Protein AF-A0A7S3IW28-F1 (afdb_monomer)

Organism: NCBI:txid197538

Mean predicted aligned error: 15.92 Å

pLDDT: mean 74.34, std 14.68, range [34.41, 94.0]

Sequence (306 aa):
MDIIAIIPFPTLFQGILNQRVCDLMHSIKVVRLYHGFDLLDYKTYKKQITLAQTRRLNNLVKDDLLADNRHIDSARMSQIMLVSILIKIFRLVIIMTCLSYFTGLIWYIFCNFFAQEDFSNFESPDIEDSYVVQYGITEDVPNSTYYLVISLTYYAFTTLSTVGLGDFHPKQNAERIFCAMIMLFGVMITSFVMDNFSKMIQELNNFNKSYDESNRFNLFIGTMKKLNEDTPLKPRIISRMERYFNFRWQFDRNLGISSEADVDLYEQLPGKIRTEIYVNYLFKDFMRIFSNLMNLHMSHHVYKRQ

Nearest PDB structures (foldseek):
  6wej-assembly1_A  TM=4.738E-01  e=7.775E-04  Caenorhabditis elegans
  7pqt-assembly1_C  TM=3.571E-01  e=4.961E-01  Homo sapiens
  7xnn-assembly1_B  TM=2.738E-01  e=2.341E-01  Homo sapiens
  2wcd-assembly1_A  TM=1.878E-01  e=5.767E+00  Escherichia coli K-12

Foldseek 3Di:
DPCVLVDPVCVVPVPPDDPVVVVVVVVVSVVVVVVVLVVLDVVVCVVVVVVVVVVVLVVQVVDPVSNLPVVVVLVVVLVVLVVSVVSVVVSLVVVLLVVLLVVLVVLVVVLVVVLVVVVVVPDDPCNCQGLCNVVVLDPPDPPCPVVNSVVSSVCSSCLLCVVCPPPRDGGDPSSVVVSVVSSVVSVVSVVVSVVSVVVSVVVVVVSCVLVVLVVVLVVVQVVVCVVVVVNHDDVVVSVVVVVVSVCCSSLVLCPCQPDPVSVVVLVPDDPVVNVCCVCVPSCVVVNVVVVVVVVVVVVVVVVVPD

InterPro domains:
  IPR003938 Potassium channel, voltage-dependent, EAG/ELK/ERG-like [PR01463] (98-108)
  IPR003938 Potassium channel, voltage-dependent, EAG/ELK/ERG-like [PR01463] (149-166)
  IPR003938 Potassium channel, voltage-dependent, EAG/ELK/ERG-like [PR01463] (175-186)
  IPR003938 Potassium channel, voltage-dependent, EAG/ELK/ERG-like [PR01463] (193-202)
  IPR013099 Potassium channel domain [PF07885] (151-202)
  IPR050818 Potassium channel, voltage-dependent, EAG/ELK/ERG-like, animal-type [PTHR10217] (2-279)

Radius of gyration: 32.7 Å; Cα contacts (8 Å, |Δi|>4): 137; chains: 1; bounding box: 84×51×105 Å

Solvent-accessible surface area (backbone atoms only — not comparable to full-atom values): 17374 Å² total; per-residue (Å²): 137,75,64,69,79,77,50,74,61,72,76,81,56,76,86,80,73,57,71,71,55,54,55,52,49,53,57,50,45,56,55,48,49,56,58,49,51,58,68,68,30,62,72,64,51,43,57,56,54,50,50,56,45,52,60,46,51,64,56,36,68,74,36,74,80,59,60,71,39,61,69,64,52,50,56,51,51,50,53,54,50,52,53,53,49,52,52,54,52,52,51,52,52,53,52,52,53,51,53,13,40,55,48,14,50,53,50,50,55,50,48,53,51,54,52,51,55,53,68,72,48,79,88,56,87,63,63,72,47,31,55,42,61,66,70,66,61,56,85,89,50,94,89,40,72,66,57,47,53,50,54,31,23,48,48,27,39,32,42,37,68,70,67,56,85,65,85,71,64,68,60,38,73,68,46,44,56,51,50,52,53,50,44,56,52,14,54,56,54,48,50,55,51,50,52,56,50,49,52,52,50,49,50,52,50,62,64,44,48,78,56,41,58,62,52,50,50,54,49,48,54,52,49,51,15,56,75,47,77,66,45,72,73,59,64,73,57,52,57,51,49,52,53,50,51,54,50,42,74,75,67,50,71,57,66,86,52,65,51,72,72,39,43,54,55,55,67,73,45,57,70,68,60,50,49,45,47,44,48,70,59,67,36,31,68,56,52,52,51,50,50,53,53,54,54,56,56,57,55,60,63,58,71,75,71,120

Structure (mmCIF, N/CA/C/O backbone):
data_AF-A0A7S3IW28-F1
#
_entry.id   AF-A0A7S3IW28-F1
#
loop_
_atom_site.group_PDB
_atom_site.id
_atom_site.type_symbol
_atom_site.label_atom_id
_atom_site.label_alt_id
_atom_site.label_comp_id
_atom_site.label_asym_id
_atom_site.label_entity_id
_atom_site.label_seq_id
_atom_site.pdbx_PDB_ins_code
_atom_site.Cartn_x
_atom_site.Cartn_y
_atom_site.Cartn_z
_atom_site.occupancy
_atom_site.B_iso_or_equiv
_atom_site.auth_seq_id
_atom_site.auth_comp_id
_atom_site.auth_asym_id
_atom_site.auth_atom_id
_atom_site.pdbx_PDB_model_num
ATOM 1 N N . MET A 1 1 ? 17.000 -16.214 9.521 1.00 38.47 1 MET A N 1
ATOM 2 C CA . MET A 1 1 ? 17.302 -14.830 9.099 1.00 38.47 1 MET A CA 1
ATOM 3 C C . MET A 1 1 ? 18.226 -14.937 7.896 1.00 38.47 1 MET A C 1
ATOM 5 O O . MET A 1 1 ? 19.427 -14.789 8.046 1.00 38.47 1 MET A O 1
ATOM 9 N N . ASP A 1 2 ? 17.680 -15.253 6.720 1.00 34.41 2 ASP A N 1
ATOM 10 C CA . ASP A 1 2 ? 18.459 -15.315 5.474 1.00 34.41 2 ASP A CA 1
ATOM 11 C C . ASP A 1 2 ? 18.345 -13.979 4.734 1.00 34.41 2 ASP A C 1
ATOM 13 O O . ASP A 1 2 ? 17.729 -13.861 3.680 1.00 34.41 2 ASP A O 1
ATOM 17 N N . ILE A 1 3 ? 18.964 -12.942 5.309 1.00 46.19 3 ILE A N 1
ATOM 18 C CA . ILE A 1 3 ? 19.160 -11.629 4.654 1.00 46.19 3 ILE A CA 1
ATOM 19 C C . ILE A 1 3 ? 20.069 -11.777 3.412 1.00 46.19 3 ILE A C 1
ATOM 21 O O . ILE A 1 3 ? 20.072 -10.953 2.504 1.00 46.19 3 ILE A O 1
ATOM 25 N N . ILE A 1 4 ? 20.764 -12.910 3.335 1.00 46.22 4 ILE A N 1
ATOM 26 C CA . ILE A 1 4 ? 21.573 -13.425 2.233 1.00 46.22 4 ILE A CA 1
ATOM 27 C C . ILE A 1 4 ? 20.852 -13.394 0.868 1.00 46.22 4 ILE A C 1
ATOM 29 O O . ILE A 1 4 ? 21.515 -13.236 -0.150 1.00 46.22 4 ILE A O 1
ATOM 33 N N . ALA A 1 5 ? 19.517 -13.478 0.810 1.00 46.94 5 ALA A N 1
ATOM 34 C CA . ALA A 1 5 ? 18.773 -13.380 -0.455 1.00 46.94 5 ALA A CA 1
ATOM 35 C C . ALA A 1 5 ? 18.652 -11.943 -1.010 1.00 46.94 5 ALA A C 1
ATOM 37 O O . ALA A 1 5 ? 18.417 -11.770 -2.203 1.00 46.94 5 ALA A O 1
ATOM 38 N N . ILE A 1 6 ? 18.815 -10.927 -0.155 1.00 50.25 6 ILE A N 1
ATOM 39 C CA . ILE A 1 6 ? 18.733 -9.498 -0.511 1.00 50.25 6 ILE A CA 1
ATOM 40 C C . ILE A 1 6 ? 20.123 -8.950 -0.871 1.00 50.25 6 ILE A C 1
ATOM 42 O O . ILE A 1 6 ? 20.245 -7.967 -1.598 1.00 50.25 6 ILE A O 1
ATOM 46 N N . ILE A 1 7 ? 21.185 -9.599 -0.385 1.00 49.53 7 ILE A N 1
ATOM 47 C CA . ILE A 1 7 ? 22.564 -9.183 -0.638 1.00 49.53 7 ILE A CA 1
ATOM 48 C C . ILE A 1 7 ? 22.927 -9.499 -2.100 1.00 49.53 7 ILE A C 1
ATOM 50 O O . ILE A 1 7 ? 22.774 -10.644 -2.544 1.00 49.5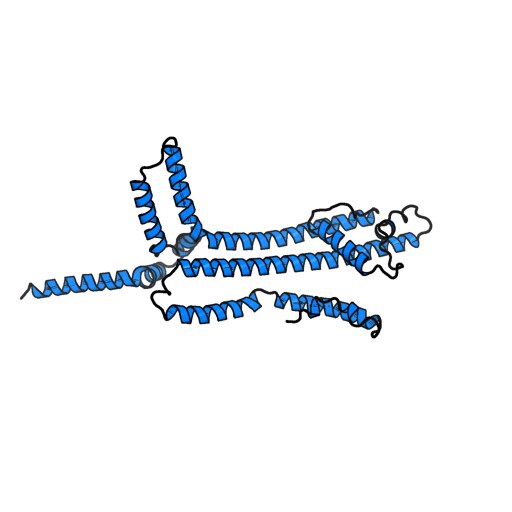3 7 ILE A O 1
ATOM 54 N N . PRO A 1 8 ? 23.441 -8.521 -2.867 1.00 48.50 8 PRO A N 1
ATOM 55 C CA . PRO A 1 8 ? 23.878 -8.749 -4.233 1.00 48.50 8 PRO A CA 1
ATOM 56 C C . PRO A 1 8 ? 25.156 -9.597 -4.213 1.00 48.50 8 PRO A C 1
ATOM 58 O O . PRO A 1 8 ? 26.265 -9.084 -4.202 1.00 48.50 8 PRO A O 1
ATOM 61 N N . PHE A 1 9 ? 25.001 -10.921 -4.271 1.00 48.12 9 PHE A N 1
ATOM 62 C CA . PHE A 1 9 ? 26.105 -11.886 -4.337 1.00 48.12 9 PHE A CA 1
ATOM 63 C C . PHE A 1 9 ? 27.157 -11.722 -5.452 1.00 48.12 9 PHE A C 1
ATOM 65 O O . PHE A 1 9 ? 28.235 -12.292 -5.266 1.00 48.12 9 PHE A O 1
ATOM 72 N N . PRO A 1 10 ? 26.944 -10.985 -6.570 1.00 51.19 10 PRO A N 1
ATOM 73 C CA . PRO A 1 10 ? 28.023 -10.749 -7.529 1.00 51.19 10 PRO A CA 1
ATOM 74 C C . PRO A 1 10 ? 29.261 -10.091 -6.905 1.00 51.19 10 PRO A C 1
ATOM 76 O O . PRO A 1 10 ? 30.349 -10.240 -7.444 1.00 51.19 10 PRO A O 1
ATOM 79 N N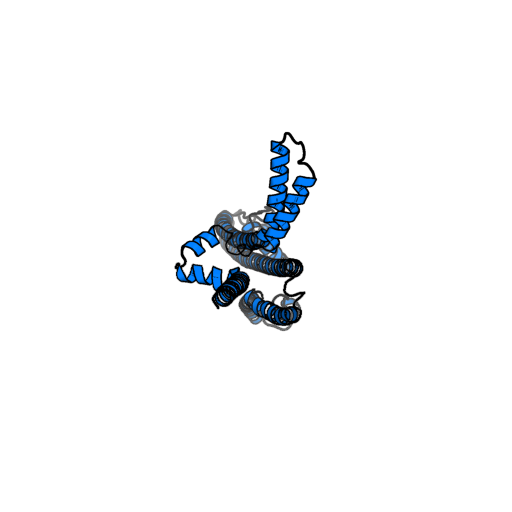 . THR A 1 11 ? 29.120 -9.420 -5.756 1.00 52.78 11 THR A N 1
ATOM 80 C CA . THR A 1 11 ? 30.216 -8.706 -5.086 1.00 52.78 11 THR A CA 1
ATOM 81 C C . THR A 1 11 ? 31.131 -9.594 -4.235 1.00 52.78 11 THR A C 1
ATOM 83 O O . THR A 1 11 ? 32.259 -9.199 -3.966 1.00 52.78 11 THR A O 1
ATOM 86 N N . LEU A 1 12 ? 30.693 -10.789 -3.813 1.00 49.41 12 LEU A N 1
ATOM 87 C CA . LEU A 1 12 ? 31.474 -11.663 -2.913 1.00 49.41 12 LEU A CA 1
ATOM 88 C C . LEU A 1 12 ? 32.330 -12.701 -3.654 1.00 49.41 12 LEU A C 1
ATOM 90 O O . LEU A 1 12 ? 33.303 -13.199 -3.098 1.00 49.41 12 LEU A O 1
ATOM 94 N N . PHE A 1 13 ? 31.975 -13.026 -4.900 1.00 50.22 13 PHE A N 1
ATOM 95 C CA . PHE A 1 13 ? 32.619 -14.083 -5.694 1.00 50.22 13 PHE A CA 1
ATOM 96 C C . PHE A 1 13 ? 32.977 -13.633 -7.116 1.00 50.22 13 PHE A C 1
ATOM 98 O O . PHE A 1 13 ? 33.028 -14.446 -8.044 1.00 50.22 13 PHE A O 1
ATOM 105 N N . GLN A 1 14 ? 33.240 -12.337 -7.296 1.00 45.03 14 GLN A N 1
ATOM 106 C CA . GLN A 1 14 ? 33.755 -11.790 -8.547 1.00 45.03 14 GLN A CA 1
ATOM 107 C C . GLN A 1 14 ? 35.191 -12.307 -8.758 1.00 45.03 14 GLN A C 1
ATOM 109 O O . GLN A 1 14 ? 36.152 -11.748 -8.242 1.00 45.03 14 GLN A O 1
ATOM 114 N N . GLY A 1 15 ? 35.321 -13.447 -9.446 1.00 51.78 15 GLY A N 1
ATOM 115 C CA . GLY A 1 15 ? 36.614 -14.045 -9.795 1.00 51.78 15 GLY A CA 1
ATOM 116 C C . GLY A 1 15 ? 36.679 -15.575 -9.830 1.00 51.78 15 GLY A C 1
ATOM 117 O O . GLY A 1 15 ? 37.673 -16.101 -10.315 1.00 51.78 15 GLY A O 1
ATOM 118 N N . ILE A 1 16 ? 35.664 -16.307 -9.342 1.00 52.78 16 ILE A N 1
ATOM 119 C CA . ILE A 1 16 ? 35.771 -17.777 -9.173 1.00 52.78 16 ILE A CA 1
ATOM 120 C C . ILE A 1 16 ? 34.835 -18.586 -10.091 1.00 52.78 16 ILE A C 1
ATOM 122 O O . ILE A 1 16 ? 35.119 -19.752 -10.360 1.00 52.78 16 ILE A O 1
ATOM 126 N N . LEU A 1 17 ? 33.735 -18.020 -10.602 1.00 51.38 17 LEU A N 1
ATOM 127 C CA . LEU A 1 17 ? 32.684 -18.820 -11.249 1.00 51.38 17 LEU A CA 1
ATOM 128 C C . LEU A 1 17 ? 32.371 -18.459 -12.707 1.00 51.38 17 LEU A C 1
ATOM 130 O O . LEU A 1 17 ? 32.238 -17.297 -13.076 1.00 51.38 17 LEU A O 1
ATOM 134 N N . ASN A 1 18 ? 32.202 -19.521 -13.506 1.00 55.12 18 ASN A N 1
ATOM 135 C CA . ASN A 1 18 ? 31.811 -19.513 -14.917 1.00 55.12 18 ASN A CA 1
ATOM 136 C C . ASN A 1 18 ? 30.459 -18.819 -15.156 1.00 55.12 18 ASN A C 1
ATOM 138 O O . ASN A 1 18 ? 29.513 -18.994 -14.388 1.00 55.12 18 ASN A O 1
ATOM 142 N N . GLN A 1 19 ? 30.335 -18.150 -16.305 1.00 57.00 19 GLN A N 1
ATOM 143 C CA . GLN A 1 19 ? 29.167 -17.361 -16.733 1.00 57.00 19 GLN A CA 1
ATOM 144 C C . GLN A 1 19 ? 27.840 -18.148 -16.686 1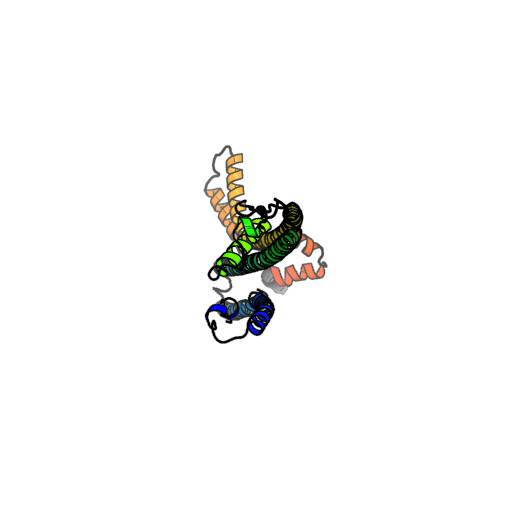.00 57.00 19 GLN A C 1
ATOM 146 O O . GLN A 1 19 ? 26.843 -17.657 -16.169 1.00 57.00 19 GLN A O 1
ATOM 151 N N . ARG A 1 20 ? 27.859 -19.439 -17.052 1.00 51.94 20 ARG A N 1
ATOM 152 C CA . ARG A 1 20 ? 26.690 -20.338 -16.942 1.00 51.94 20 ARG A CA 1
ATOM 153 C C . ARG A 1 20 ? 26.218 -20.582 -15.505 1.00 51.94 20 ARG A C 1
ATOM 155 O O . ARG A 1 20 ? 25.039 -20.839 -15.283 1.00 51.94 20 ARG A O 1
ATOM 162 N N . VAL A 1 21 ? 27.121 -20.529 -14.524 1.00 57.09 21 VAL A N 1
ATOM 163 C CA . VAL A 1 21 ? 26.755 -20.679 -13.108 1.00 57.09 21 VAL A CA 1
ATOM 164 C C . VAL A 1 21 ? 26.200 -19.367 -12.561 1.00 57.09 21 VAL A C 1
ATOM 166 O O . VAL A 1 21 ? 25.270 -19.403 -11.760 1.00 57.09 21 VAL A O 1
ATOM 169 N N . CYS A 1 22 ? 26.676 -18.217 -13.048 1.00 56.00 22 CYS A N 1
ATOM 170 C CA . CYS A 1 22 ? 26.059 -16.922 -12.759 1.00 56.00 22 CYS A CA 1
ATOM 171 C C . CYS A 1 22 ? 24.600 -16.877 -13.238 1.00 56.00 22 CYS A C 1
ATOM 173 O O . CYS A 1 22 ? 23.730 -16.480 -12.464 1.00 56.00 22 CYS A O 1
ATOM 175 N N . ASP A 1 23 ? 24.299 -17.354 -14.446 1.00 55.47 23 ASP A N 1
ATOM 176 C CA . ASP A 1 23 ? 22.924 -17.401 -14.974 1.00 55.47 23 ASP A CA 1
ATOM 177 C C . ASP A 1 23 ? 22.032 -18.372 -14.182 1.00 55.47 23 ASP A C 1
ATOM 179 O O . ASP A 1 23 ? 20.904 -18.042 -13.801 1.00 55.47 23 ASP A O 1
ATOM 183 N N . LEU A 1 24 ? 22.571 -19.539 -13.807 1.00 56.38 24 LEU A N 1
ATOM 184 C CA . LEU A 1 24 ? 21.879 -20.486 -12.928 1.00 56.38 24 LEU A CA 1
ATOM 185 C C . LEU A 1 24 ? 21.592 -19.865 -11.547 1.00 56.38 24 LEU A C 1
ATOM 187 O O . LEU A 1 24 ? 20.504 -20.032 -10.997 1.00 56.38 24 LEU A O 1
ATOM 191 N N . MET A 1 25 ? 22.523 -19.073 -11.006 1.00 56.28 25 MET A N 1
ATOM 192 C CA . MET A 1 25 ? 22.331 -18.345 -9.750 1.00 56.28 25 MET A CA 1
ATOM 193 C C . MET A 1 25 ? 21.260 -17.249 -9.854 1.00 56.28 25 MET A C 1
ATOM 195 O O . MET A 1 25 ? 20.587 -17.001 -8.855 1.00 56.28 25 MET A O 1
ATOM 199 N N . HIS A 1 26 ? 21.035 -16.629 -11.020 1.00 56.66 26 HIS A N 1
ATOM 200 C CA . HIS A 1 26 ? 19.923 -15.686 -11.218 1.00 56.66 26 HIS A CA 1
ATOM 201 C C . HIS A 1 26 ? 18.559 -16.385 -11.151 1.00 56.66 26 HIS A C 1
ATOM 203 O O . HIS A 1 26 ? 17.667 -15.910 -10.450 1.00 56.66 26 HIS A O 1
ATOM 209 N N . SER A 1 27 ? 18.412 -17.560 -11.766 1.00 53.91 27 SER A N 1
ATOM 210 C CA . SER A 1 27 ? 17.171 -18.348 -11.659 1.00 53.91 27 SER A CA 1
ATOM 211 C C . SER A 1 27 ? 16.906 -18.845 -10.224 1.00 53.91 27 SER A C 1
ATOM 213 O O . SER A 1 27 ? 15.787 -18.745 -9.716 1.00 53.91 27 SER A O 1
ATOM 215 N N . ILE A 1 28 ? 17.955 -19.261 -9.503 1.00 58.69 28 ILE A N 1
ATOM 216 C CA . ILE A 1 28 ? 17.877 -19.644 -8.084 1.00 58.69 28 ILE A CA 1
ATOM 217 C C . ILE A 1 28 ? 17.534 -18.435 -7.193 1.00 58.69 28 ILE A C 1
ATOM 219 O O . ILE A 1 28 ? 16.830 -18.601 -6.196 1.00 58.69 28 ILE A O 1
ATOM 223 N N . LYS A 1 29 ? 17.971 -17.215 -7.543 1.00 57.75 29 LYS A N 1
ATOM 224 C CA . LYS A 1 29 ? 17.570 -15.979 -6.845 1.00 57.75 29 LYS A CA 1
ATOM 225 C C . LYS A 1 29 ? 16.074 -15.716 -6.976 1.00 57.75 29 LYS A C 1
ATOM 227 O O . LYS A 1 29 ? 15.466 -15.381 -5.970 1.00 57.75 29 LYS A O 1
ATOM 232 N N . VAL A 1 30 ? 15.472 -15.908 -8.153 1.00 58.03 30 VAL A N 1
ATOM 233 C CA . VAL A 1 30 ? 14.018 -15.725 -8.343 1.00 58.03 30 VAL A CA 1
ATOM 234 C C . VAL A 1 30 ? 13.227 -16.698 -7.461 1.00 58.03 30 VAL A C 1
ATOM 236 O O . VAL A 1 30 ? 12.299 -16.287 -6.764 1.00 58.03 30 VAL A O 1
ATOM 239 N N . VAL A 1 31 ? 13.654 -17.964 -7.392 1.00 59.47 31 VAL A N 1
ATOM 240 C CA . VAL A 1 31 ? 13.028 -18.986 -6.530 1.00 59.47 31 VAL A CA 1
ATOM 241 C C . VAL A 1 31 ? 13.240 -18.687 -5.037 1.00 59.47 31 VAL A C 1
ATOM 243 O O . VAL A 1 31 ? 12.315 -18.830 -4.238 1.00 59.47 31 VAL A O 1
ATOM 246 N N . ARG A 1 32 ? 14.430 -18.220 -4.633 1.00 59.69 32 ARG A N 1
ATOM 247 C CA . ARG A 1 32 ? 14.711 -17.835 -3.236 1.00 59.69 32 ARG A CA 1
ATOM 248 C C . ARG A 1 32 ? 14.030 -16.534 -2.817 1.00 59.69 32 ARG A C 1
ATOM 250 O O . ARG A 1 32 ? 13.660 -16.415 -1.656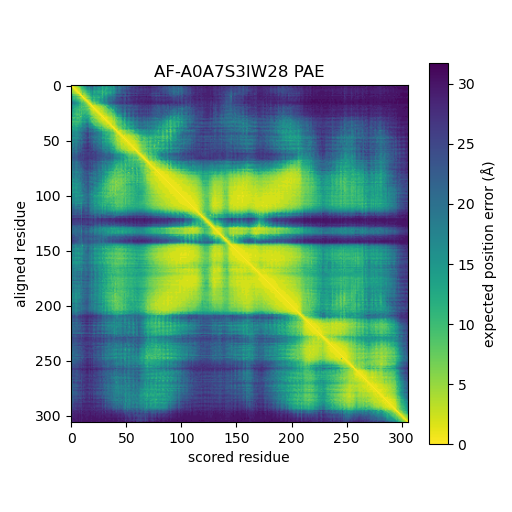 1.00 59.69 32 ARG A O 1
ATOM 257 N N . LEU A 1 33 ? 13.839 -15.587 -3.732 1.00 60.38 33 LEU A N 1
ATOM 258 C CA . LEU A 1 33 ? 13.068 -14.366 -3.508 1.00 60.38 33 LEU A CA 1
ATOM 259 C C . LEU A 1 33 ? 11.596 -14.719 -3.260 1.00 60.38 33 LEU A C 1
ATOM 261 O O . LEU A 1 33 ? 11.023 -14.250 -2.282 1.00 60.38 33 LEU A O 1
ATOM 265 N N . TYR A 1 34 ? 11.023 -15.620 -4.069 1.00 62.06 34 TYR A N 1
ATOM 266 C CA . TYR A 1 34 ? 9.676 -16.164 -3.856 1.00 62.06 34 TYR A CA 1
ATOM 267 C C . TYR A 1 34 ? 9.540 -16.826 -2.475 1.00 62.06 34 TYR A C 1
ATOM 269 O O . TYR A 1 34 ? 8.638 -16.498 -1.709 1.00 62.06 34 TYR A O 1
ATOM 277 N N . HIS A 1 35 ? 10.510 -17.658 -2.088 1.00 58.66 35 HIS A N 1
ATOM 278 C CA . HIS A 1 35 ? 10.532 -18.280 -0.761 1.00 58.66 35 HIS A CA 1
ATOM 279 C C . HIS A 1 35 ? 10.805 -17.271 0.385 1.00 58.66 35 HIS A C 1
ATOM 281 O O . HIS A 1 35 ? 10.395 -17.483 1.528 1.00 58.66 35 HIS A O 1
ATOM 287 N N . GLY A 1 36 ? 11.478 -16.152 0.097 1.00 57.00 36 GLY A N 1
ATOM 288 C CA . GLY A 1 36 ? 11.666 -15.019 1.007 1.00 57.00 36 GLY A CA 1
ATOM 289 C C . GLY A 1 36 ? 10.388 -14.196 1.215 1.00 57.00 36 GLY A C 1
ATOM 290 O O . GLY A 1 36 ? 10.156 -13.687 2.313 1.00 57.00 36 GLY A O 1
ATOM 291 N N . PHE A 1 37 ? 9.513 -14.125 0.208 1.00 59.00 37 PHE A N 1
ATOM 292 C CA . PHE A 1 37 ? 8.186 -13.522 0.340 1.00 59.00 37 PHE A CA 1
ATOM 293 C C . PHE A 1 37 ? 7.263 -14.322 1.270 1.00 59.00 37 PHE A C 1
ATOM 295 O O . PHE A 1 37 ? 6.483 -13.706 1.998 1.00 59.00 37 PHE A O 1
ATOM 302 N N . ASP A 1 38 ? 7.402 -15.651 1.330 1.00 59.84 38 ASP A N 1
ATOM 303 C CA . ASP A 1 38 ? 6.704 -16.493 2.319 1.00 59.84 38 ASP A CA 1
ATOM 304 C C . ASP A 1 38 ? 7.199 -16.239 3.756 1.00 59.84 38 ASP A C 1
ATOM 306 O O . ASP A 1 38 ? 6.444 -16.328 4.729 1.00 59.84 38 ASP A O 1
ATOM 310 N N . LEU A 1 39 ? 8.469 -15.852 3.904 1.00 54.59 39 LEU A N 1
ATOM 311 C CA . LEU A 1 39 ? 9.047 -15.421 5.180 1.00 54.59 39 LEU A CA 1
ATOM 312 C C . LEU A 1 39 ? 8.489 -14.068 5.640 1.00 54.59 39 LEU A C 1
ATOM 314 O O . LEU A 1 39 ? 8.314 -13.872 6.838 1.00 54.59 39 LEU A O 1
ATOM 318 N N . LEU A 1 40 ? 8.164 -13.169 4.707 1.00 55.53 40 LEU A N 1
ATOM 319 C CA . LEU A 1 40 ? 7.473 -11.896 4.962 1.00 55.53 40 LEU A CA 1
ATOM 320 C C . LEU A 1 40 ? 5.953 -12.059 5.131 1.00 55.53 40 LEU A C 1
ATOM 322 O O . LEU A 1 40 ? 5.244 -11.071 5.353 1.00 55.53 40 LEU A O 1
ATOM 326 N N . ASP A 1 41 ? 5.426 -13.282 5.022 1.00 60.72 41 ASP A N 1
ATOM 327 C CA . ASP A 1 41 ? 4.002 -13.513 5.176 1.00 60.72 41 ASP A CA 1
ATOM 328 C C . ASP A 1 41 ? 3.580 -13.313 6.638 1.00 60.72 41 ASP A C 1
ATOM 330 O O . ASP A 1 41 ? 4.129 -13.903 7.575 1.00 60.72 41 ASP A O 1
ATOM 334 N N . TYR A 1 42 ? 2.549 -12.488 6.842 1.00 62.03 42 TYR A N 1
ATOM 335 C CA . TYR A 1 42 ? 2.004 -12.198 8.168 1.00 62.03 42 TYR A CA 1
ATOM 336 C C . TYR A 1 42 ? 1.615 -13.487 8.897 1.00 62.03 42 TYR A C 1
ATOM 338 O O . TYR A 1 42 ? 1.743 -13.550 10.112 1.00 62.03 42 TYR A O 1
ATOM 346 N N . LYS A 1 43 ? 1.202 -14.542 8.179 1.00 62.03 43 LYS A N 1
ATOM 347 C CA . LYS A 1 43 ? 0.863 -15.853 8.758 1.00 62.03 43 LYS A CA 1
ATOM 348 C C . LYS A 1 43 ? 2.020 -16.477 9.549 1.00 62.03 43 LYS A C 1
ATOM 350 O O . LYS A 1 43 ? 1.776 -17.044 10.617 1.00 62.03 43 LYS A O 1
ATOM 355 N N . THR A 1 44 ? 3.255 -16.321 9.078 1.00 60.44 44 THR A N 1
ATOM 356 C CA . THR A 1 44 ? 4.466 -16.852 9.721 1.00 60.44 44 THR A CA 1
ATOM 357 C C . THR A 1 44 ? 4.729 -16.143 11.053 1.00 60.44 44 THR A C 1
ATOM 359 O O . THR A 1 44 ? 4.964 -16.790 12.078 1.00 60.44 44 THR A O 1
ATOM 362 N N . TYR A 1 45 ? 4.574 -14.815 11.084 1.00 61.69 45 TYR A N 1
ATOM 363 C CA . TYR A 1 45 ? 4.723 -14.011 12.303 1.00 61.69 45 TYR A CA 1
ATOM 364 C C . TYR A 1 45 ? 3.494 -14.043 13.214 1.00 61.69 45 TYR A C 1
ATOM 366 O O . TYR A 1 45 ? 3.638 -13.938 14.432 1.00 61.69 45 TYR A O 1
ATOM 374 N N . LYS A 1 46 ? 2.295 -14.269 12.665 1.00 63.88 46 LYS A N 1
ATOM 375 C CA . LYS A 1 46 ? 1.029 -14.360 13.403 1.00 63.88 46 LYS A CA 1
ATOM 376 C C . LYS A 1 46 ? 1.137 -15.400 14.502 1.00 63.88 46 LYS A C 1
ATOM 378 O O . LYS A 1 46 ? 0.794 -15.104 15.632 1.00 63.88 46 LYS A O 1
ATOM 383 N N . LYS A 1 47 ? 1.705 -16.577 14.219 1.00 66.25 47 LYS A N 1
ATOM 384 C CA . LYS A 1 47 ? 1.874 -17.633 15.229 1.00 66.25 47 LYS A CA 1
ATOM 385 C C . LYS A 1 47 ? 2.761 -17.192 16.398 1.00 66.25 47 LYS A C 1
ATOM 387 O O . LYS A 1 47 ? 2.433 -17.489 17.543 1.00 66.25 47 LYS A O 1
ATOM 392 N N . GLN A 1 48 ? 3.854 -16.472 16.134 1.00 65.12 48 GLN A N 1
ATOM 393 C CA . GLN A 1 48 ? 4.738 -15.963 17.190 1.00 65.12 48 GLN A CA 1
ATOM 394 C C . GLN A 1 48 ? 4.098 -14.815 17.977 1.00 65.12 48 GLN A C 1
ATOM 396 O O . GLN A 1 48 ? 4.179 -14.801 19.204 1.00 65.12 48 GLN A O 1
ATOM 401 N N . ILE A 1 49 ? 3.405 -13.903 17.289 1.00 65.94 49 ILE A N 1
ATOM 402 C CA . ILE A 1 49 ? 2.638 -12.816 17.907 1.00 65.94 49 ILE A CA 1
ATOM 403 C C . ILE A 1 49 ? 1.530 -13.400 18.793 1.00 65.94 49 ILE A C 1
ATOM 405 O O . ILE A 1 49 ? 1.426 -13.032 19.959 1.00 65.94 49 ILE A O 1
ATOM 409 N N . THR A 1 50 ? 0.768 -14.375 18.295 1.00 66.25 50 THR A N 1
ATOM 410 C CA . THR A 1 50 ? -0.301 -15.052 19.039 1.00 66.25 50 THR A CA 1
ATOM 411 C C . THR A 1 50 ? 0.247 -15.857 20.217 1.00 66.25 50 THR A C 1
ATOM 413 O O . THR A 1 50 ? -0.311 -15.782 21.302 1.00 66.25 50 THR A O 1
ATOM 416 N N . LEU A 1 51 ? 1.381 -16.551 20.081 1.00 70.06 51 LEU A N 1
ATOM 417 C CA . LEU A 1 51 ? 2.028 -17.238 21.211 1.00 70.06 51 LEU A CA 1
ATOM 418 C C . LEU A 1 51 ? 2.519 -16.265 22.290 1.00 70.06 51 LEU A C 1
ATOM 420 O O . LEU A 1 51 ? 2.358 -16.534 23.484 1.00 70.06 51 LEU A O 1
ATOM 424 N N . ALA A 1 52 ? 3.101 -15.132 21.891 1.00 67.31 52 ALA A N 1
ATOM 425 C CA . ALA A 1 52 ? 3.482 -14.075 22.820 1.00 67.31 52 ALA A CA 1
ATOM 426 C C . ALA A 1 52 ? 2.250 -13.471 23.520 1.00 67.31 52 ALA A C 1
ATOM 428 O O . ALA A 1 52 ? 2.309 -13.185 24.716 1.00 67.31 52 ALA A O 1
ATOM 429 N N . GLN A 1 53 ? 1.126 -13.342 22.808 1.00 62.59 53 GLN A N 1
ATOM 430 C CA . GLN A 1 53 ? -0.158 -12.886 23.346 1.00 62.59 53 GLN A CA 1
ATOM 431 C C . GLN A 1 53 ? -0.756 -13.889 24.334 1.00 62.59 53 GLN A C 1
ATOM 433 O O . GLN A 1 53 ? -1.095 -13.490 25.439 1.00 62.59 53 GLN A O 1
ATOM 438 N N . THR A 1 54 ? -0.821 -15.182 24.008 1.00 64.06 54 THR A N 1
ATOM 439 C CA . THR A 1 54 ? -1.385 -16.206 24.903 1.00 64.06 54 THR A CA 1
ATOM 440 C C . THR A 1 54 ? -0.582 -16.323 26.197 1.00 64.06 54 THR A C 1
ATOM 442 O O . THR A 1 54 ? -1.158 -16.374 27.279 1.00 64.06 54 THR A O 1
ATOM 445 N N . ARG A 1 55 ? 0.757 -16.294 26.121 1.00 67.44 55 ARG A N 1
ATOM 446 C CA . ARG A 1 55 ? 1.614 -16.313 27.320 1.00 67.44 55 ARG A CA 1
ATOM 447 C C . ARG A 1 55 ? 1.414 -15.081 28.201 1.00 67.44 55 ARG A C 1
ATOM 449 O O . ARG A 1 55 ? 1.473 -15.193 29.419 1.00 67.44 55 ARG A O 1
ATOM 456 N N . ARG A 1 56 ? 1.179 -13.917 27.595 1.00 62.06 56 ARG A N 1
ATOM 457 C CA . ARG A 1 56 ? 0.946 -12.662 28.320 1.00 62.06 56 ARG A CA 1
ATOM 458 C C . ARG A 1 56 ? -0.463 -12.563 28.886 1.00 62.06 56 ARG A C 1
ATOM 460 O O . ARG A 1 56 ? -0.595 -12.161 30.033 1.00 62.06 56 ARG A O 1
ATOM 467 N N . LEU A 1 57 ? -1.482 -12.982 28.139 1.00 60.72 57 LEU A N 1
ATOM 468 C CA . LEU A 1 57 ? -2.864 -13.058 28.610 1.00 60.72 57 LEU A CA 1
ATOM 469 C C . LEU A 1 57 ? -2.950 -13.976 29.835 1.00 60.72 57 LEU A C 1
ATOM 471 O O . LEU A 1 57 ? -3.493 -13.581 30.855 1.00 60.72 57 LEU A O 1
ATOM 475 N N . ASN A 1 58 ? -2.275 -15.128 29.795 1.00 68.31 58 ASN A N 1
ATOM 476 C CA . ASN A 1 58 ? -2.169 -16.033 30.944 1.00 68.31 58 ASN A CA 1
ATOM 477 C C . ASN A 1 58 ? -1.431 -15.429 32.154 1.00 68.31 58 ASN A C 1
ATOM 479 O O . ASN A 1 58 ? -1.582 -15.936 33.262 1.00 68.31 58 ASN A O 1
ATOM 483 N N . ASN A 1 59 ? -0.619 -14.384 31.961 1.00 66.56 59 ASN A N 1
ATOM 484 C CA . ASN A 1 59 ? 0.016 -13.644 33.053 1.00 66.56 59 ASN A CA 1
ATOM 485 C C . ASN A 1 59 ? -0.860 -12.483 33.554 1.00 66.56 59 ASN A C 1
ATOM 487 O O . ASN A 1 59 ? -0.814 -12.194 34.740 1.00 66.56 59 ASN A O 1
ATOM 491 N N . LEU A 1 60 ? -1.667 -11.857 32.690 1.00 59.84 60 LEU A N 1
ATOM 492 C CA . LEU A 1 60 ? -2.630 -10.804 33.052 1.00 59.84 60 LEU A CA 1
ATOM 493 C C . LEU A 1 60 ? -3.851 -11.363 33.794 1.00 59.84 60 LEU A C 1
ATOM 495 O O . LEU A 1 60 ? -4.300 -10.757 34.754 1.00 59.84 60 LEU A O 1
ATOM 499 N N . VAL A 1 61 ? -4.326 -12.555 33.418 1.00 60.22 61 VAL A N 1
ATOM 500 C CA . VAL A 1 61 ? -5.423 -13.277 34.100 1.00 60.22 61 VAL A CA 1
ATOM 501 C C . VAL A 1 61 ? -5.066 -13.651 35.548 1.00 60.22 61 VAL A C 1
ATOM 503 O O . VAL A 1 61 ? -5.950 -13.954 36.339 1.00 60.22 61 VAL A O 1
ATOM 506 N N . LYS A 1 62 ? -3.780 -13.634 35.922 1.00 68.88 62 LYS A N 1
ATOM 507 C CA . LYS A 1 62 ? -3.348 -13.900 37.304 1.00 68.88 62 LYS A CA 1
ATOM 508 C C . LYS A 1 62 ? -3.549 -12.708 38.246 1.00 68.88 62 LYS A C 1
ATOM 510 O O . LYS A 1 62 ? -3.537 -12.927 39.451 1.00 68.88 62 LYS A O 1
ATOM 515 N N . ASP A 1 63 ? -3.730 -11.498 37.714 1.00 67.38 63 ASP A N 1
ATOM 516 C CA . ASP A 1 63 ? -4.001 -10.277 38.479 1.00 67.38 63 ASP A CA 1
ATOM 517 C C . ASP A 1 63 ? -5.396 -9.734 38.119 1.00 67.38 63 ASP A C 1
ATOM 519 O O . ASP A 1 63 ? -5.566 -9.056 37.103 1.00 67.38 63 ASP A O 1
ATOM 523 N N . ASP A 1 64 ? -6.392 -9.984 38.978 1.00 58.16 64 ASP A N 1
ATOM 524 C CA . ASP A 1 64 ? -7.799 -9.576 38.771 1.00 58.16 64 ASP A CA 1
ATOM 525 C C . ASP A 1 64 ? -7.962 -8.065 38.505 1.00 58.16 64 ASP A C 1
ATOM 527 O O . ASP A 1 64 ? -8.814 -7.655 37.722 1.00 58.16 64 ASP A O 1
ATOM 531 N N . LEU A 1 65 ? -7.116 -7.218 39.107 1.00 60.22 65 LEU A N 1
ATOM 532 C CA . LEU A 1 65 ? -7.156 -5.758 38.921 1.00 60.22 65 LEU A CA 1
ATOM 533 C C . LEU A 1 65 ? -6.609 -5.294 37.560 1.00 60.22 65 LEU A C 1
ATOM 535 O O . LEU A 1 65 ? -6.941 -4.201 37.100 1.00 60.22 65 LEU A O 1
ATOM 539 N N . LEU A 1 66 ? -5.738 -6.087 36.930 1.00 57.19 66 LEU A N 1
ATOM 540 C CA . LEU A 1 66 ? -5.137 -5.768 35.632 1.00 57.19 66 LEU A CA 1
ATOM 541 C C . LEU A 1 66 ? -5.927 -6.376 34.472 1.00 57.19 66 LEU A C 1
ATOM 543 O O . LEU A 1 66 ? -5.938 -5.784 33.395 1.00 57.19 66 LEU A O 1
ATOM 547 N N . ALA A 1 67 ? -6.603 -7.506 34.697 1.00 54.59 67 ALA A N 1
ATOM 548 C CA . ALA A 1 67 ? -7.434 -8.180 33.702 1.00 54.59 67 ALA A CA 1
ATOM 549 C C . ALA A 1 67 ? -8.629 -7.332 33.223 1.00 54.59 67 ALA A C 1
ATOM 551 O O . ALA A 1 67 ? -9.077 -7.500 32.093 1.00 54.59 67 ALA A O 1
ATOM 552 N N . ASP A 1 68 ? -9.112 -6.403 34.056 1.00 56.88 68 ASP A N 1
ATOM 553 C CA . ASP A 1 68 ? -10.264 -5.540 33.749 1.00 56.88 68 ASP A CA 1
ATOM 554 C C . ASP A 1 68 ? -9.858 -4.154 33.193 1.00 56.88 68 ASP A C 1
ATOM 556 O O . ASP A 1 68 ? -10.697 -3.303 32.883 1.00 56.88 68 ASP A O 1
ATOM 560 N N . ASN A 1 69 ? -8.552 -3.878 33.053 1.00 60.41 69 ASN A N 1
ATOM 561 C CA . ASN A 1 69 ? -8.055 -2.545 32.711 1.00 60.41 69 ASN A CA 1
ATOM 562 C C . ASN A 1 69 ? -8.013 -2.296 31.189 1.00 60.41 69 ASN A C 1
ATOM 564 O O . ASN A 1 69 ? -6.957 -2.248 30.549 1.00 60.41 69 ASN A O 1
ATOM 568 N N . ARG A 1 70 ? -9.202 -2.073 30.617 1.00 59.16 70 ARG A N 1
ATOM 569 C CA . ARG A 1 70 ? -9.463 -1.907 29.173 1.00 59.16 70 ARG A CA 1
ATOM 570 C C . ARG A 1 70 ? -8.592 -0.857 28.467 1.00 59.16 70 ARG A C 1
ATOM 572 O O . ARG A 1 70 ? -8.300 -1.014 27.285 1.00 59.16 70 ARG A O 1
ATOM 579 N N . HIS A 1 71 ? -8.151 0.193 29.165 1.00 57.09 71 HIS A N 1
ATOM 580 C CA . HIS A 1 71 ? -7.301 1.250 28.594 1.00 57.09 71 HIS A CA 1
ATOM 581 C C . HIS A 1 71 ? -5.870 0.785 28.294 1.00 57.09 71 HIS A C 1
ATOM 583 O O . HIS A 1 71 ? -5.278 1.181 27.288 1.00 57.09 71 HIS A O 1
ATOM 589 N N . ILE A 1 72 ? -5.300 -0.051 29.166 1.00 60.47 72 ILE A N 1
ATOM 590 C CA . ILE A 1 72 ? -3.946 -0.588 28.982 1.00 60.47 72 ILE A CA 1
ATOM 591 C C . ILE A 1 72 ? -3.950 -1.589 27.822 1.00 60.47 72 ILE A C 1
ATOM 593 O O . ILE A 1 72 ? -3.027 -1.599 27.000 1.00 60.47 72 ILE A O 1
ATOM 597 N N . ASP A 1 73 ? -5.015 -2.381 27.720 1.00 61.34 73 ASP A N 1
ATOM 598 C CA . ASP A 1 73 ? -5.183 -3.355 26.649 1.00 61.34 73 ASP A CA 1
ATOM 599 C C . ASP A 1 73 ? -5.476 -2.691 25.300 1.00 61.34 73 ASP A C 1
ATOM 601 O O . ASP A 1 73 ? -4.861 -3.064 24.299 1.00 61.34 73 ASP A O 1
ATOM 605 N N . SER A 1 74 ? -6.307 -1.643 25.250 1.00 62.94 74 SER A N 1
ATOM 606 C CA . SER A 1 74 ? -6.585 -0.922 24.000 1.00 62.94 74 SER A CA 1
ATOM 607 C C . SER A 1 74 ? -5.335 -0.240 23.433 1.00 62.94 74 SER A C 1
ATOM 609 O O . SER A 1 74 ? -5.059 -0.349 22.237 1.00 62.94 74 SER A O 1
ATOM 611 N N . ALA A 1 75 ? -4.520 0.400 24.279 1.00 65.31 75 ALA A N 1
ATOM 612 C CA . ALA A 1 75 ? -3.284 1.053 23.848 1.00 65.31 75 ALA A CA 1
ATOM 613 C C . ALA A 1 75 ? -2.270 0.051 23.265 1.00 65.31 75 ALA A C 1
ATOM 615 O O . ALA A 1 75 ? -1.646 0.308 22.233 1.00 65.31 75 ALA A O 1
ATOM 616 N N . ARG A 1 76 ? -2.129 -1.124 23.889 1.00 66.31 76 ARG A N 1
ATOM 617 C CA . ARG A 1 76 ? -1.212 -2.179 23.428 1.00 66.31 76 ARG A CA 1
ATOM 618 C C . ARG A 1 76 ? -1.707 -2.859 22.154 1.00 66.31 76 ARG A C 1
ATOM 620 O O . ARG A 1 76 ? -0.902 -3.139 21.266 1.00 66.31 76 ARG A O 1
ATOM 627 N N . MET A 1 77 ? -3.014 -3.086 22.034 1.00 67.44 77 MET A N 1
ATOM 628 C CA . MET A 1 77 ? -3.614 -3.625 20.811 1.00 67.44 77 MET 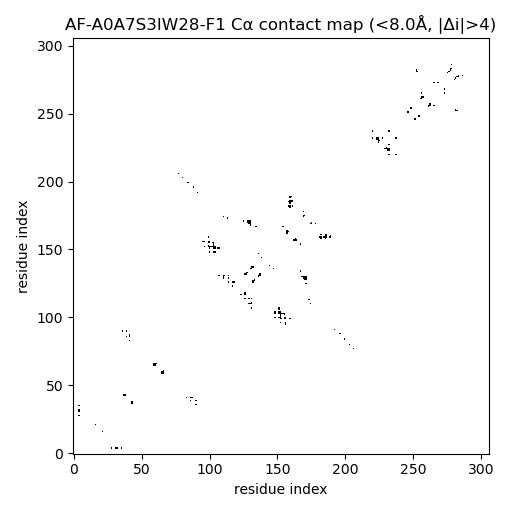A CA 1
ATOM 629 C C . MET A 1 77 ? -3.433 -2.672 19.623 1.00 67.44 77 MET A C 1
ATOM 631 O O . MET A 1 77 ? -3.076 -3.132 18.538 1.00 67.44 77 MET A O 1
ATOM 635 N N . SER A 1 78 ? -3.554 -1.359 19.852 1.00 69.00 78 SER A N 1
ATOM 636 C CA . SER A 1 78 ? -3.283 -0.323 18.845 1.00 69.00 78 SER A CA 1
ATOM 637 C C . SER A 1 78 ? -1.846 -0.391 18.321 1.00 69.00 78 SER A C 1
ATOM 639 O O . SER A 1 78 ? -1.610 -0.437 17.114 1.00 69.00 78 SER A O 1
ATOM 641 N N . GLN A 1 79 ? -0.865 -0.499 19.226 1.00 72.50 79 GLN A N 1
ATOM 642 C CA . GLN A 1 79 ? 0.551 -0.607 18.855 1.00 72.50 79 GLN A CA 1
ATOM 643 C C . GLN A 1 79 ? 0.848 -1.859 18.020 1.00 72.50 79 GLN A C 1
ATOM 645 O O . GLN A 1 79 ? 1.542 -1.781 17.009 1.00 72.50 79 GLN A O 1
ATOM 650 N N . ILE A 1 80 ? 0.312 -3.016 18.417 1.00 73.69 80 ILE A N 1
ATOM 651 C CA . ILE A 1 80 ? 0.514 -4.281 17.692 1.00 73.69 80 ILE A CA 1
ATOM 652 C C . ILE A 1 80 ? -0.085 -4.201 16.286 1.00 73.69 80 ILE A C 1
ATOM 654 O O . ILE A 1 80 ? 0.521 -4.658 15.315 1.00 73.69 80 ILE A O 1
ATOM 658 N N . MET A 1 81 ? -1.269 -3.612 16.172 1.00 76.38 81 MET A N 1
ATOM 659 C CA . MET A 1 81 ? -1.946 -3.437 14.900 1.00 76.38 81 MET A CA 1
ATOM 660 C C . MET A 1 81 ? -1.183 -2.499 13.962 1.00 76.38 81 MET A C 1
ATOM 662 O O . MET A 1 81 ? -1.008 -2.824 12.787 1.00 76.38 81 MET A O 1
ATOM 666 N N . LEU A 1 82 ? -0.663 -1.387 14.487 1.00 79.56 82 LEU A N 1
ATOM 667 C CA . LEU A 1 82 ? 0.167 -0.454 13.729 1.00 79.56 82 LEU A CA 1
ATOM 668 C C . LEU A 1 82 ? 1.419 -1.162 13.190 1.00 79.56 82 LEU A C 1
ATOM 670 O O . LEU A 1 82 ? 1.698 -1.085 11.995 1.00 79.56 82 LEU A O 1
ATOM 674 N N . VAL A 1 83 ? 2.117 -1.941 14.026 1.00 82.38 83 VAL A N 1
ATOM 675 C CA . VAL A 1 83 ? 3.272 -2.750 13.589 1.00 82.38 83 VAL A CA 1
ATOM 676 C C . VAL A 1 83 ? 2.875 -3.748 12.499 1.00 82.38 83 VAL A C 1
ATOM 678 O O . VAL A 1 83 ? 3.573 -3.875 11.494 1.00 82.38 83 VAL A O 1
ATOM 681 N N . SER A 1 84 ? 1.740 -4.431 12.655 1.00 80.56 84 SER A N 1
ATOM 682 C CA . SER A 1 84 ? 1.232 -5.365 11.646 1.00 80.56 84 SER A CA 1
ATOM 683 C C . SER A 1 84 ? 0.992 -4.676 10.297 1.00 80.56 84 SER A C 1
ATOM 685 O O . SER A 1 84 ? 1.312 -5.239 9.253 1.00 80.56 84 SER A O 1
ATOM 687 N N . ILE A 1 85 ? 0.452 -3.458 10.298 1.00 85.44 85 ILE A N 1
ATOM 688 C CA . ILE A 1 85 ? 0.190 -2.695 9.072 1.00 85.44 85 ILE A CA 1
ATOM 689 C C . ILE A 1 85 ? 1.483 -2.206 8.432 1.00 85.44 85 ILE A C 1
ATOM 691 O O . ILE A 1 85 ? 1.630 -2.328 7.219 1.00 85.44 85 ILE A O 1
ATOM 695 N N . LEU A 1 86 ? 2.452 -1.745 9.223 1.00 85.75 86 LEU A N 1
ATOM 696 C CA . LEU A 1 86 ? 3.769 -1.374 8.704 1.00 85.75 86 LEU A CA 1
ATOM 697 C C . LEU A 1 86 ? 4.450 -2.548 7.991 1.00 85.75 86 LEU A C 1
ATOM 699 O O . LEU A 1 86 ? 4.982 -2.370 6.899 1.00 85.75 86 LEU A O 1
ATOM 703 N N . ILE A 1 87 ? 4.375 -3.758 8.556 1.00 83.25 87 ILE A N 1
ATOM 704 C CA . ILE A 1 87 ? 4.908 -4.970 7.913 1.00 83.25 87 ILE A CA 1
ATOM 705 C C . ILE A 1 87 ? 4.180 -5.253 6.590 1.00 83.25 87 ILE A C 1
ATOM 707 O O . ILE A 1 87 ? 4.824 -5.561 5.586 1.00 83.25 87 ILE A O 1
ATOM 711 N N . LYS A 1 88 ? 2.845 -5.127 6.559 1.00 83.94 88 LYS A N 1
ATOM 712 C CA . LYS A 1 88 ? 2.052 -5.320 5.334 1.00 83.94 88 LYS A CA 1
ATOM 713 C C . LYS A 1 88 ? 2.410 -4.288 4.248 1.00 83.94 88 LYS A C 1
ATOM 715 O O . LYS A 1 88 ? 2.564 -4.671 3.090 1.00 83.94 88 LYS A O 1
ATOM 720 N N . ILE A 1 89 ? 2.585 -3.014 4.609 1.00 87.38 89 ILE A N 1
ATOM 721 C CA . ILE A 1 89 ? 3.016 -1.948 3.686 1.00 87.38 89 ILE A CA 1
ATOM 722 C C . ILE A 1 89 ? 4.420 -2.244 3.157 1.00 87.38 89 ILE A C 1
ATOM 724 O O . ILE A 1 89 ? 4.640 -2.213 1.951 1.00 87.38 89 ILE A O 1
ATOM 728 N N . PHE A 1 90 ? 5.357 -2.593 4.039 1.00 85.00 90 PHE A N 1
ATOM 729 C CA . PHE A 1 90 ? 6.723 -2.934 3.649 1.00 85.00 90 PHE A CA 1
ATOM 730 C C . PHE A 1 90 ? 6.761 -4.099 2.650 1.00 85.00 90 PHE A C 1
ATOM 732 O O . PHE A 1 90 ? 7.465 -4.034 1.644 1.00 85.00 90 PHE A O 1
ATOM 739 N N . ARG A 1 91 ? 5.936 -5.131 2.867 1.00 82.62 91 ARG A N 1
ATOM 740 C CA . ARG A 1 91 ? 5.767 -6.232 1.911 1.00 82.62 91 ARG A CA 1
ATOM 741 C C . ARG A 1 91 ? 5.284 -5.737 0.545 1.00 82.62 91 ARG A C 1
ATOM 743 O O . ARG A 1 91 ? 5.845 -6.153 -0.464 1.00 82.62 91 ARG A O 1
ATOM 750 N N . LEU A 1 92 ? 4.270 -4.868 0.500 1.00 86.25 92 LEU A N 1
ATOM 751 C CA . LEU A 1 92 ? 3.767 -4.303 -0.759 1.00 86.25 92 LEU A CA 1
ATOM 752 C C . LEU A 1 92 ? 4.839 -3.491 -1.493 1.00 86.25 92 LEU A C 1
ATOM 754 O O . LEU A 1 92 ? 4.967 -3.630 -2.706 1.00 86.25 92 LEU A O 1
ATOM 758 N N . VAL A 1 93 ? 5.641 -2.706 -0.768 1.00 87.12 93 VAL A N 1
ATOM 759 C CA . VAL A 1 93 ? 6.757 -1.941 -1.349 1.00 87.12 93 VAL A CA 1
ATOM 760 C C . VAL A 1 93 ? 7.778 -2.877 -1.993 1.00 87.12 93 VAL A C 1
ATOM 762 O O . VAL A 1 93 ? 8.151 -2.657 -3.141 1.00 87.12 93 VAL A O 1
ATOM 765 N N . ILE A 1 94 ? 8.181 -3.956 -1.313 1.00 84.50 94 ILE A N 1
ATOM 766 C CA . ILE A 1 94 ? 9.113 -4.936 -1.893 1.00 84.50 94 ILE A CA 1
ATOM 767 C C . ILE A 1 94 ? 8.517 -5.571 -3.154 1.00 84.50 94 ILE A C 1
ATOM 769 O O . ILE A 1 94 ? 9.206 -5.664 -4.166 1.00 84.50 94 ILE A O 1
ATOM 773 N N . ILE A 1 95 ? 7.242 -5.978 -3.120 1.00 83.81 95 ILE A N 1
ATOM 774 C CA . ILE A 1 95 ? 6.566 -6.560 -4.290 1.00 83.81 95 ILE A CA 1
ATOM 775 C C . ILE A 1 95 ? 6.582 -5.575 -5.467 1.00 83.81 95 ILE A C 1
ATOM 777 O O . ILE A 1 95 ? 6.945 -5.967 -6.574 1.00 83.81 95 ILE A O 1
ATOM 781 N N . MET A 1 96 ? 6.254 -4.301 -5.231 1.00 88.38 96 MET A N 1
ATOM 782 C CA . MET A 1 96 ? 6.267 -3.264 -6.270 1.00 88.38 96 MET A CA 1
ATOM 783 C C . MET A 1 96 ? 7.664 -3.032 -6.847 1.00 88.38 96 MET A C 1
ATOM 785 O O . MET A 1 96 ? 7.816 -2.961 -8.068 1.00 88.38 96 MET A O 1
ATOM 789 N N . THR A 1 97 ? 8.698 -2.979 -6.006 1.00 86.25 97 THR A N 1
ATOM 790 C CA . THR A 1 97 ? 10.088 -2.856 -6.465 1.00 86.25 97 THR A CA 1
ATOM 791 C C . THR A 1 97 ? 10.510 -4.064 -7.304 1.00 86.25 97 THR A C 1
ATOM 793 O O . THR A 1 97 ? 11.128 -3.896 -8.352 1.00 86.25 97 THR A O 1
ATOM 796 N N . CYS A 1 98 ? 10.133 -5.283 -6.905 1.00 85.81 98 CYS A N 1
ATOM 797 C CA . CYS A 1 98 ? 10.428 -6.491 -7.676 1.00 85.81 98 CYS A CA 1
ATOM 798 C C . CYS A 1 98 ? 9.697 -6.520 -9.024 1.00 85.81 98 CYS A C 1
ATOM 800 O O . CYS A 1 98 ? 10.317 -6.824 -10.040 1.00 85.81 98 CYS A O 1
ATOM 802 N N . LEU A 1 99 ? 8.408 -6.168 -9.062 1.00 87.44 99 LEU A N 1
ATOM 803 C CA . LEU A 1 99 ? 7.650 -6.064 -10.315 1.00 87.44 99 LEU A CA 1
ATOM 804 C C . LEU A 1 99 ? 8.263 -5.024 -11.258 1.00 87.44 99 LEU A C 1
ATOM 806 O O . LEU A 1 99 ? 8.379 -5.274 -12.457 1.00 87.44 99 LEU A O 1
ATOM 810 N N . SER A 1 100 ? 8.714 -3.896 -10.709 1.00 90.62 100 SER A N 1
ATOM 811 C CA . SER A 1 100 ? 9.395 -2.846 -11.470 1.00 90.62 100 SER A CA 1
ATOM 812 C C . SER A 1 100 ? 10.725 -3.332 -12.036 1.00 90.62 100 SER A C 1
ATOM 814 O O . SER A 1 100 ? 11.003 -3.109 -13.208 1.00 90.62 100 SER A O 1
ATOM 816 N N . TYR A 1 101 ? 11.511 -4.073 -11.253 1.00 86.81 101 TYR A N 1
ATOM 817 C CA . TYR A 1 101 ? 12.759 -4.677 -11.719 1.00 86.81 101 TYR A CA 1
ATOM 818 C C . TYR A 1 101 ? 12.532 -5.624 -12.907 1.00 86.81 101 TYR A C 1
ATOM 820 O O . TYR A 1 101 ? 13.173 -5.472 -13.945 1.00 86.81 101 TYR A O 1
ATOM 828 N N . PHE A 1 102 ? 11.582 -6.562 -12.802 1.00 85.88 102 PHE A N 1
ATOM 829 C CA . PHE A 1 102 ? 11.292 -7.490 -13.902 1.00 85.88 102 PHE A CA 1
ATOM 830 C C . PHE A 1 102 ? 10.734 -6.777 -15.135 1.00 85.88 102 PHE A C 1
ATOM 832 O O . PHE A 1 102 ? 11.139 -7.085 -16.253 1.00 85.88 102 PHE A O 1
ATOM 839 N N . THR A 1 103 ? 9.851 -5.797 -14.943 1.00 89.81 103 THR A N 1
ATOM 840 C CA . THR A 1 103 ? 9.291 -5.006 -16.048 1.00 89.81 103 THR A CA 1
ATOM 841 C C . THR A 1 103 ? 10.377 -4.185 -16.747 1.00 89.81 103 THR A C 1
ATOM 843 O O . THR A 1 103 ? 10.406 -4.139 -17.972 1.00 89.81 103 THR A O 1
ATOM 846 N N . GLY A 1 104 ? 11.317 -3.603 -15.994 1.00 88.94 104 GLY A N 1
ATOM 847 C CA . GLY A 1 104 ? 12.463 -2.872 -16.541 1.00 88.94 104 GLY A CA 1
ATOM 848 C C . GLY A 1 104 ? 13.423 -3.762 -17.335 1.00 88.94 104 GLY A C 1
ATOM 849 O O . GLY A 1 104 ? 13.932 -3.342 -18.370 1.00 88.94 104 GLY A O 1
ATOM 850 N N . LEU A 1 105 ? 13.626 -5.013 -16.909 1.00 86.06 105 LEU A N 1
ATOM 851 C CA . LEU A 1 105 ? 14.391 -5.991 -17.690 1.00 86.06 105 LEU A CA 1
ATOM 852 C C . LEU A 1 105 ? 13.670 -6.399 -18.979 1.00 86.06 105 LEU A C 1
ATOM 854 O O . LEU A 1 105 ? 14.302 -6.471 -20.028 1.00 86.06 105 LEU A O 1
ATOM 858 N N . ILE A 1 106 ? 12.357 -6.645 -18.915 1.00 86.62 106 ILE A N 1
ATOM 859 C CA . ILE A 1 106 ? 11.545 -6.950 -20.104 1.00 86.62 106 ILE A CA 1
ATOM 860 C C . ILE A 1 106 ? 11.603 -5.781 -21.094 1.00 86.62 106 ILE A C 1
ATOM 862 O O . ILE A 1 106 ? 11.782 -6.005 -22.288 1.00 86.62 106 ILE A O 1
ATOM 866 N N . TRP A 1 107 ? 11.504 -4.545 -20.596 1.00 89.81 107 TRP A N 1
ATOM 867 C CA . TRP A 1 107 ? 11.663 -3.329 -21.391 1.00 89.81 107 TRP A CA 1
ATOM 868 C C . TRP A 1 107 ? 13.022 -3.278 -22.096 1.00 89.81 107 TRP A C 1
ATOM 870 O O . TRP A 1 107 ? 13.078 -3.079 -23.304 1.00 89.81 107 TRP A O 1
ATOM 880 N N . TYR A 1 108 ? 14.111 -3.526 -21.366 1.00 86.06 108 TYR A N 1
ATOM 881 C CA . TYR A 1 108 ? 15.456 -3.545 -21.939 1.00 86.06 108 TYR A CA 1
ATOM 882 C C . TYR A 1 108 ? 15.630 -4.608 -23.025 1.00 86.06 108 TYR A C 1
ATOM 884 O O . TYR A 1 108 ? 16.133 -4.298 -24.101 1.00 86.06 108 TYR A O 1
ATOM 892 N N . ILE A 1 109 ? 15.179 -5.842 -22.771 1.00 85.44 109 ILE A N 1
ATOM 893 C CA . ILE A 1 109 ? 15.245 -6.933 -23.756 1.00 85.44 109 ILE A CA 1
ATOM 894 C C . ILE A 1 109 ? 14.465 -6.553 -25.018 1.00 85.44 109 ILE A C 1
ATOM 896 O O . ILE A 1 109 ? 14.953 -6.776 -26.123 1.00 85.44 109 ILE A O 1
ATOM 900 N N . PHE A 1 110 ? 13.281 -5.954 -24.858 1.00 87.31 110 PHE A N 1
ATOM 901 C CA . PHE A 1 110 ? 12.467 -5.488 -25.975 1.00 87.31 110 PHE A CA 1
ATOM 902 C C . PHE A 1 110 ? 13.192 -4.410 -26.792 1.00 87.31 110 PHE A C 1
ATOM 904 O O . PHE A 1 110 ? 13.351 -4.572 -27.998 1.00 87.31 110 PHE A O 1
ATOM 911 N N . CYS A 1 111 ? 13.681 -3.343 -26.156 1.00 85.31 111 CYS A N 1
ATOM 912 C CA . CYS A 1 111 ? 14.369 -2.268 -26.873 1.00 85.31 111 CYS A CA 1
ATOM 913 C C . CYS A 1 111 ? 15.662 -2.746 -27.548 1.00 85.31 111 CYS A C 1
ATOM 915 O O . CYS A 1 111 ? 15.937 -2.338 -28.669 1.00 85.31 111 CYS A O 1
ATOM 917 N N . ASN A 1 112 ? 16.435 -3.633 -26.909 1.00 81.25 112 ASN A N 1
ATOM 918 C CA . ASN A 1 112 ? 17.659 -4.177 -27.503 1.00 81.25 112 ASN A CA 1
ATOM 919 C C . ASN A 1 112 ? 17.360 -5.067 -28.723 1.00 81.25 112 ASN A C 1
ATOM 921 O O . ASN A 1 112 ? 18.071 -5.009 -29.721 1.00 81.25 112 ASN A O 1
ATOM 925 N N . PHE A 1 113 ? 16.280 -5.854 -28.670 1.00 82.38 113 PHE A N 1
ATOM 926 C CA . PHE A 1 113 ? 15.840 -6.680 -29.796 1.00 82.38 113 PHE A CA 1
ATOM 927 C C . PHE A 1 113 ? 15.476 -5.829 -31.023 1.00 82.38 113 PHE A C 1
ATOM 929 O O . PHE A 1 113 ? 15.986 -6.081 -32.112 1.00 82.38 113 PHE A O 1
ATOM 936 N N . PHE A 1 114 ? 14.655 -4.790 -30.840 1.00 77.81 114 PHE A N 1
ATOM 937 C CA . PHE A 1 114 ? 14.265 -3.892 -31.935 1.00 77.81 114 PHE A CA 1
ATOM 938 C C . PHE A 1 114 ? 15.437 -3.046 -32.447 1.00 77.81 114 PHE A C 1
ATOM 940 O O . PHE A 1 114 ? 15.596 -2.900 -33.655 1.00 77.81 114 PHE A O 1
ATOM 947 N N . ALA A 1 115 ? 16.321 -2.584 -31.556 1.00 72.56 115 ALA A N 1
ATOM 948 C CA . ALA A 1 115 ? 17.538 -1.882 -31.957 1.00 72.56 115 ALA A CA 1
ATOM 949 C C . ALA A 1 115 ? 18.455 -2.756 -32.834 1.00 72.56 115 ALA A C 1
ATOM 951 O O . ALA A 1 115 ? 19.059 -2.262 -33.785 1.00 72.56 115 ALA A O 1
ATOM 952 N N . GLN A 1 116 ? 18.557 -4.059 -32.542 1.00 68.88 116 GLN A N 1
ATOM 953 C CA . GLN A 1 116 ? 19.388 -4.987 -33.310 1.00 68.88 116 GLN A CA 1
ATOM 954 C C . GLN A 1 116 ? 18.773 -5.358 -34.671 1.00 68.88 116 GLN A C 1
ATOM 956 O O . GLN A 1 116 ? 19.511 -5.480 -35.652 1.00 68.88 116 GLN A O 1
ATOM 961 N N . GLU A 1 117 ? 17.447 -5.525 -34.754 1.00 66.75 117 GLU A N 1
ATOM 962 C CA . GLU A 1 117 ? 16.760 -5.760 -36.033 1.00 66.75 117 GLU A CA 1
ATOM 963 C C . GLU A 1 117 ? 16.913 -4.563 -36.982 1.00 66.75 117 GLU A C 1
ATOM 965 O O . GLU A 1 117 ? 17.245 -4.760 -38.156 1.00 66.75 117 GLU A O 1
ATOM 970 N N . ASP A 1 118 ? 16.783 -3.334 -36.474 1.00 62.50 118 ASP A N 1
ATOM 971 C CA . ASP A 1 118 ? 16.992 -2.113 -37.262 1.00 62.50 118 ASP A CA 1
ATOM 972 C C . ASP A 1 118 ? 18.444 -1.989 -37.759 1.00 62.50 118 ASP A C 1
ATOM 974 O O . ASP A 1 118 ? 18.670 -1.635 -38.913 1.00 62.50 118 ASP A O 1
ATOM 978 N N . PHE A 1 119 ? 19.437 -2.387 -36.951 1.00 57.56 119 PHE A N 1
ATOM 979 C CA . PHE A 1 119 ? 20.852 -2.415 -37.359 1.00 57.56 119 PHE A CA 1
ATOM 980 C C . PHE A 1 119 ? 21.143 -3.378 -38.523 1.00 57.56 119 PHE A C 1
ATOM 982 O O . PHE A 1 119 ? 22.089 -3.166 -39.284 1.00 57.56 119 PHE A O 1
ATOM 989 N N . SER A 1 120 ? 20.362 -4.456 -38.656 1.00 59.50 120 SER A N 1
ATOM 990 C CA . SER A 1 120 ? 20.525 -5.443 -39.733 1.00 59.50 120 SER A CA 1
ATOM 991 C C . SER A 1 120 ? 19.901 -4.996 -41.063 1.00 59.50 120 SER A C 1
ATOM 993 O O . SER A 1 120 ? 20.330 -5.443 -42.131 1.00 59.50 120 SER A O 1
ATOM 995 N N . ASN A 1 121 ? 18.942 -4.067 -41.007 1.00 59.06 121 ASN A N 1
ATOM 996 C CA . ASN A 1 121 ? 18.281 -3.468 -42.160 1.00 59.06 121 ASN A CA 1
ATOM 997 C C . ASN A 1 121 ? 18.961 -2.131 -42.507 1.00 59.06 121 ASN A C 1
ATOM 999 O O . ASN A 1 121 ? 18.523 -1.068 -42.091 1.00 59.06 121 ASN A O 1
ATOM 1003 N N . PHE A 1 122 ? 20.068 -2.226 -43.250 1.00 49.69 122 PHE A N 1
ATOM 1004 C CA . PHE A 1 122 ? 20.892 -1.147 -43.822 1.00 49.69 122 PHE A CA 1
ATOM 1005 C C . PHE A 1 122 ? 20.251 0.268 -43.871 1.00 49.69 122 PHE A C 1
ATOM 1007 O O . PHE A 1 122 ? 19.278 0.488 -44.590 1.00 49.69 122 PHE A O 1
ATOM 1014 N N . GLU A 1 123 ? 20.880 1.222 -43.167 1.00 51.03 123 GLU A N 1
ATOM 1015 C CA . GLU A 1 123 ? 20.690 2.688 -43.240 1.00 51.03 123 GLU A CA 1
ATOM 1016 C C . GLU A 1 123 ? 19.257 3.227 -43.029 1.00 51.03 123 GLU A C 1
ATOM 1018 O O . GLU A 1 123 ? 18.771 4.051 -43.808 1.00 51.03 123 GLU A O 1
ATOM 1023 N N . SER A 1 124 ? 18.579 2.852 -41.938 1.00 54.16 124 SER A N 1
ATOM 1024 C CA . SER A 1 124 ? 17.456 3.661 -41.446 1.00 54.16 124 SER A CA 1
ATOM 1025 C C . SER A 1 124 ? 17.975 4.832 -40.579 1.00 54.16 124 SER A C 1
ATOM 1027 O O . SER A 1 124 ? 18.760 4.620 -39.653 1.00 54.16 124 SER A O 1
ATOM 1029 N N . PRO A 1 125 ? 17.557 6.090 -40.831 1.00 53.25 125 PRO A N 1
ATOM 1030 C CA . PRO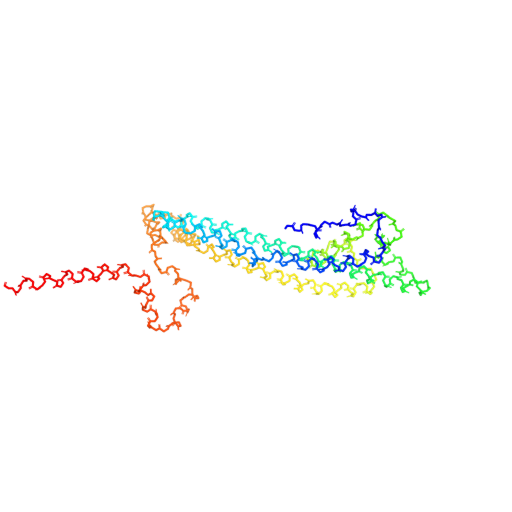 A 1 125 ? 17.919 7.242 -39.993 1.00 53.25 125 PRO A CA 1
ATOM 1031 C C . PRO A 1 125 ? 17.344 7.172 -38.563 1.00 53.25 125 PRO A C 1
ATOM 1033 O O . PRO A 1 125 ? 17.706 7.989 -37.723 1.00 53.25 125 PRO A O 1
ATOM 1036 N N . ASP A 1 126 ? 16.495 6.182 -38.271 1.00 56.53 126 ASP A N 1
ATOM 1037 C CA . ASP A 1 126 ? 15.810 5.998 -36.986 1.00 56.53 126 ASP A CA 1
ATOM 1038 C C . ASP A 1 126 ? 16.656 5.243 -35.929 1.00 56.53 126 ASP A C 1
ATOM 1040 O O . ASP A 1 126 ? 16.205 5.054 -34.796 1.00 56.53 126 ASP A O 1
ATOM 1044 N N . ILE A 1 127 ? 17.881 4.806 -36.265 1.00 56.59 127 ILE A N 1
ATOM 1045 C CA . ILE A 1 127 ? 18.778 4.068 -35.346 1.00 56.59 127 ILE A CA 1
ATOM 1046 C C . ILE A 1 127 ? 19.297 4.974 -34.213 1.00 56.59 127 ILE A C 1
ATOM 1048 O O . ILE A 1 127 ? 19.442 4.522 -33.074 1.00 56.59 127 ILE A O 1
ATOM 1052 N N . GLU A 1 128 ? 19.543 6.262 -34.494 1.00 58.84 128 GLU A N 1
ATOM 1053 C CA . GLU A 1 128 ? 19.961 7.244 -33.475 1.00 58.84 128 GLU A CA 1
ATOM 1054 C C . GLU A 1 128 ? 18.848 7.547 -32.456 1.00 58.84 128 GLU A C 1
ATOM 1056 O O . GLU A 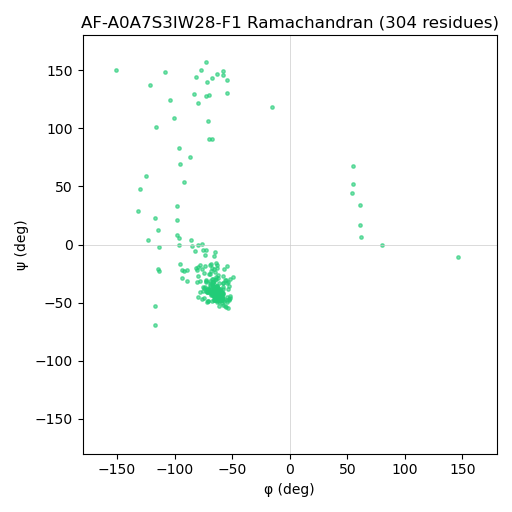1 128 ? 19.133 7.949 -31.327 1.00 58.84 128 GLU A O 1
ATOM 1061 N N . ASP A 1 129 ? 17.594 7.263 -32.819 1.00 67.56 129 ASP A N 1
ATOM 1062 C CA . ASP A 1 129 ? 16.398 7.506 -32.015 1.00 67.56 129 ASP A CA 1
ATOM 1063 C C . ASP A 1 129 ? 15.918 6.250 -31.258 1.00 67.56 129 ASP A C 1
ATOM 1065 O O . ASP A 1 129 ? 14.763 6.179 -30.857 1.00 67.56 129 ASP A O 1
ATOM 1069 N N . SER A 1 130 ? 16.753 5.232 -31.025 1.00 77.75 130 SER A N 1
ATOM 1070 C CA . SER A 1 130 ? 16.385 4.109 -30.141 1.00 77.75 130 SER A CA 1
ATOM 1071 C C . SER A 1 130 ? 16.582 4.463 -28.660 1.00 77.75 130 SER A C 1
ATOM 1073 O O . SER A 1 130 ? 17.564 5.114 -28.293 1.00 77.75 130 SER A O 1
ATOM 1075 N N . TYR A 1 131 ? 15.703 3.973 -27.773 1.00 84.19 131 TYR A N 1
ATOM 1076 C CA . TYR A 1 131 ? 15.818 4.173 -26.321 1.00 84.19 131 TYR A CA 1
ATOM 1077 C C . TYR A 1 131 ? 17.203 3.774 -25.781 1.00 84.19 131 TYR A C 1
ATOM 1079 O O . TYR A 1 131 ? 17.808 4.493 -24.986 1.00 84.19 131 TYR A O 1
ATOM 1087 N N . VAL A 1 132 ? 17.734 2.632 -26.223 1.00 81.12 132 VAL A N 1
ATOM 1088 C CA . VAL A 1 132 ? 19.019 2.098 -25.736 1.00 81.12 132 VAL A CA 1
ATOM 1089 C C . VAL A 1 132 ? 20.181 3.001 -26.156 1.00 81.12 132 VAL A C 1
ATOM 1091 O O . VAL A 1 132 ? 21.057 3.295 -25.340 1.00 81.12 132 VAL A O 1
ATOM 1094 N N . VAL A 1 133 ? 20.156 3.487 -27.397 1.00 77.12 133 VAL A N 1
ATOM 1095 C CA . VAL A 1 133 ? 21.207 4.332 -27.977 1.00 77.12 133 VAL A CA 1
ATOM 1096 C C . VAL A 1 133 ? 21.182 5.726 -27.352 1.00 77.12 133 VAL A C 1
ATOM 1098 O O . VAL A 1 133 ? 22.208 6.200 -26.864 1.00 77.12 133 VAL A O 1
ATOM 1101 N N . GLN A 1 134 ? 20.005 6.352 -27.269 1.00 80.69 134 GLN A N 1
ATOM 1102 C CA . GLN A 1 134 ? 19.858 7.711 -26.749 1.00 80.69 134 GLN A CA 1
ATOM 1103 C C . GLN A 1 134 ? 20.273 7.845 -25.280 1.00 80.69 134 GLN A C 1
ATOM 1105 O O . GLN A 1 134 ? 20.841 8.863 -24.880 1.00 80.69 134 GLN A O 1
ATOM 1110 N N . TYR A 1 135 ? 19.976 6.834 -24.466 1.00 80.38 135 TYR A N 1
ATOM 1111 C CA . TYR A 1 135 ? 20.291 6.853 -23.040 1.00 80.38 135 TYR A CA 1
ATOM 1112 C C . TYR A 1 135 ? 21.610 6.143 -22.699 1.00 80.38 135 TYR A C 1
ATOM 1114 O O . TYR A 1 135 ? 21.942 6.017 -21.520 1.00 80.38 135 TYR A O 1
ATOM 1122 N N . GLY A 1 136 ? 22.372 5.691 -23.704 1.00 72.12 136 GLY A N 1
ATOM 1123 C CA . GLY A 1 136 ? 23.662 5.023 -23.508 1.00 72.12 136 GLY A CA 1
ATOM 1124 C C . GLY A 1 136 ? 23.559 3.732 -22.689 1.00 72.12 136 GLY A C 1
ATOM 1125 O O . GLY A 1 136 ? 24.449 3.422 -21.896 1.00 72.12 136 GLY A O 1
ATOM 1126 N N . ILE A 1 137 ? 22.454 2.998 -22.838 1.00 68.88 137 ILE A N 1
ATOM 1127 C CA . ILE A 1 137 ? 22.147 1.769 -22.095 1.00 68.88 137 ILE A CA 1
ATOM 1128 C C . ILE A 1 137 ? 22.668 0.565 -22.898 1.00 68.88 137 ILE A C 1
ATOM 1130 O O . ILE A 1 137 ? 21.914 -0.340 -23.228 1.00 68.88 137 ILE A O 1
ATOM 1134 N N . THR A 1 138 ? 23.949 0.566 -23.269 1.00 65.12 138 THR A N 1
ATOM 1135 C CA . THR A 1 138 ? 24.574 -0.508 -24.063 1.00 65.12 138 THR A CA 1
ATOM 1136 C C . THR A 1 138 ? 25.538 -1.350 -23.224 1.00 65.12 138 THR A C 1
ATOM 1138 O O . THR A 1 138 ? 26.162 -0.865 -22.277 1.00 65.12 138 THR A O 1
ATOM 1141 N N . GLU A 1 139 ? 25.661 -2.639 -23.561 1.00 58.75 139 GLU A N 1
ATOM 1142 C CA . GLU A 1 139 ? 26.542 -3.594 -22.862 1.00 58.75 139 GLU A CA 1
ATOM 1143 C C . GLU A 1 139 ? 28.040 -3.318 -23.067 1.00 58.75 139 GLU A C 1
ATOM 1145 O O . GLU A 1 139 ? 28.861 -3.782 -22.276 1.00 58.75 139 GLU A O 1
ATOM 1150 N N . ASP A 1 140 ? 28.399 -2.514 -24.072 1.00 58.84 140 ASP A N 1
ATOM 1151 C CA . ASP A 1 140 ? 29.786 -2.279 -24.490 1.00 58.84 140 ASP A CA 1
ATOM 1152 C C . ASP A 1 140 ? 30.609 -1.411 -23.516 1.00 58.84 140 ASP A C 1
ATOM 1154 O O . ASP A 1 140 ? 31.816 -1.240 -23.702 1.00 58.84 140 ASP A O 1
ATOM 1158 N N . VAL A 1 141 ? 29.999 -0.879 -22.446 1.00 57.22 141 VAL A N 1
ATOM 1159 C CA . VAL A 1 141 ? 30.692 -0.070 -21.428 1.00 57.22 141 VAL A CA 1
ATOM 1160 C C . VAL A 1 141 ? 31.003 -0.912 -20.170 1.00 57.22 141 VAL A C 1
ATOM 1162 O O . VAL A 1 141 ? 30.098 -1.178 -19.372 1.00 57.22 141 VAL A O 1
ATOM 1165 N N . PRO A 1 142 ? 32.281 -1.265 -19.890 1.00 49.62 142 PRO A N 1
ATOM 1166 C CA . PRO A 1 142 ? 32.657 -2.280 -18.887 1.00 49.62 142 PRO A CA 1
ATOM 1167 C C . PRO A 1 142 ? 32.350 -1.946 -17.415 1.00 49.62 142 PRO A C 1
ATOM 1169 O O . PRO A 1 142 ? 32.469 -2.813 -16.554 1.00 49.62 142 PRO A O 1
ATOM 1172 N N . ASN A 1 143 ? 31.963 -0.705 -17.100 1.00 48.94 143 ASN A N 1
ATOM 1173 C CA . ASN A 1 143 ? 31.826 -0.208 -15.725 1.00 48.94 143 ASN A CA 1
ATOM 1174 C C . ASN A 1 143 ? 30.378 0.146 -15.315 1.00 48.94 143 ASN A C 1
ATOM 1176 O O . ASN A 1 143 ? 30.200 0.795 -14.293 1.00 48.94 143 ASN A O 1
ATOM 1180 N N . SER A 1 144 ? 29.340 -0.240 -16.072 1.00 64.94 144 SER A N 1
ATOM 1181 C CA . SER A 1 144 ? 27.998 0.381 -15.963 1.00 64.94 144 SER A CA 1
ATOM 1182 C C . SER A 1 144 ? 26.819 -0.568 -15.659 1.00 64.94 144 SER A C 1
ATOM 1184 O O . SER A 1 144 ? 25.674 -0.128 -15.577 1.00 64.94 144 SER A O 1
ATOM 1186 N N . THR A 1 145 ? 27.027 -1.871 -15.430 1.00 70.75 145 THR A N 1
ATOM 1187 C CA . THR A 1 145 ? 25.899 -2.824 -15.276 1.00 70.75 145 THR A CA 1
ATOM 1188 C C . THR A 1 145 ? 24.940 -2.452 -14.133 1.00 70.75 145 THR A C 1
ATOM 1190 O O . THR A 1 145 ? 23.731 -2.654 -14.233 1.00 70.75 145 THR A O 1
ATOM 1193 N N . TYR A 1 146 ? 25.454 -1.861 -13.047 1.00 74.56 146 TYR A N 1
ATOM 1194 C CA . TYR A 1 146 ? 24.624 -1.363 -11.943 1.00 74.56 146 TYR A CA 1
ATOM 1195 C C . TYR A 1 146 ? 23.788 -0.146 -12.350 1.00 74.56 146 TYR A C 1
ATOM 1197 O O . TYR A 1 146 ? 22.618 -0.062 -11.989 1.00 74.56 146 TYR A O 1
ATOM 1205 N N . TYR A 1 147 ? 24.377 0.782 -13.105 1.00 80.12 147 TYR A N 1
ATOM 1206 C CA . TYR A 1 147 ? 23.711 1.992 -13.568 1.00 80.12 147 TYR A CA 1
ATOM 1207 C C . TYR A 1 147 ? 22.573 1.625 -14.520 1.00 80.12 147 TYR A C 1
ATOM 1209 O O . TYR A 1 147 ? 21.456 2.092 -14.335 1.00 80.12 147 TYR A O 1
ATOM 1217 N N . LEU A 1 148 ? 22.821 0.687 -15.437 1.00 81.19 148 LEU A N 1
ATOM 1218 C CA . LEU A 1 148 ? 21.815 0.126 -16.337 1.00 81.19 148 LEU A CA 1
ATOM 1219 C C . LEU A 1 148 ? 20.617 -0.447 -15.568 1.00 81.19 148 LEU A C 1
ATOM 1221 O O . LEU A 1 148 ? 19.478 -0.041 -15.793 1.00 81.19 148 LEU A O 1
ATOM 1225 N N . VAL A 1 149 ? 20.865 -1.341 -14.607 1.00 83.06 149 VAL A N 1
ATOM 1226 C CA . VAL A 1 149 ? 19.790 -1.983 -13.835 1.00 83.06 149 VAL A CA 1
ATOM 1227 C C . VAL A 1 149 ? 18.997 -0.966 -13.013 1.00 83.06 149 VAL A C 1
ATOM 1229 O O . VAL A 1 149 ? 17.768 -1.054 -12.953 1.00 83.06 149 VAL A O 1
ATOM 1232 N N . ILE A 1 150 ? 19.675 -0.003 -12.386 1.00 86.31 150 ILE A N 1
ATOM 1233 C CA . ILE A 1 150 ? 19.027 1.033 -11.575 1.00 86.31 150 ILE A CA 1
ATOM 1234 C C . ILE A 1 150 ? 18.165 1.936 -12.461 1.00 86.31 150 ILE A C 1
ATOM 1236 O O . ILE A 1 150 ? 16.998 2.134 -12.134 1.00 86.31 150 ILE A O 1
ATOM 1240 N N . SER A 1 151 ? 18.689 2.415 -13.591 1.00 87.69 151 SER A N 1
ATOM 1241 C CA . SER A 1 151 ? 17.963 3.278 -14.530 1.00 87.69 151 SER A CA 1
ATOM 1242 C C . SER A 1 151 ? 16.732 2.584 -15.120 1.00 87.69 151 SER A C 1
ATOM 1244 O O . SER A 1 151 ? 15.649 3.165 -15.140 1.00 87.69 151 SER A O 1
ATOM 1246 N N . LEU A 1 152 ? 16.848 1.311 -15.515 1.00 89.06 152 LEU A N 1
ATOM 1247 C CA . LEU A 1 152 ? 15.721 0.523 -16.034 1.00 89.06 152 LEU A CA 1
ATOM 1248 C C . LEU A 1 152 ? 14.655 0.250 -14.972 1.00 89.06 152 LEU A C 1
ATOM 1250 O O . LEU A 1 152 ? 13.459 0.376 -15.235 1.00 89.06 152 LEU A O 1
ATOM 1254 N N . THR A 1 153 ? 15.082 -0.109 -13.759 1.00 89.44 153 THR A N 1
ATOM 1255 C CA . THR A 1 153 ? 14.160 -0.339 -12.639 1.00 89.44 153 THR A CA 1
ATOM 1256 C C . THR A 1 153 ? 13.449 0.955 -12.260 1.00 89.44 153 THR A C 1
ATOM 1258 O O . THR A 1 153 ? 12.257 0.934 -11.972 1.00 89.44 153 THR A O 1
ATOM 1261 N N . TYR A 1 154 ? 14.155 2.083 -12.292 1.00 92.38 154 TYR A N 1
ATOM 1262 C CA . TYR A 1 154 ? 13.605 3.408 -12.040 1.00 92.38 154 TYR A CA 1
ATOM 1263 C C . TYR A 1 154 ? 12.586 3.829 -13.111 1.00 92.38 154 TYR A C 1
ATOM 1265 O O . TYR A 1 154 ? 11.481 4.255 -12.763 1.00 92.38 154 TYR A O 1
ATOM 1273 N N . TYR A 1 155 ? 12.897 3.638 -14.396 1.00 92.56 155 TYR A N 1
ATOM 1274 C CA . TYR A 1 155 ? 11.954 3.890 -15.487 1.00 92.56 155 TYR A CA 1
ATOM 1275 C C . TYR A 1 155 ? 10.680 3.045 -15.336 1.00 92.56 155 TYR A C 1
ATOM 1277 O O . TYR A 1 155 ? 9.563 3.565 -15.372 1.00 92.56 155 TYR A O 1
ATOM 1285 N N . ALA A 1 156 ? 10.827 1.745 -15.074 1.00 93.31 156 ALA A N 1
ATOM 1286 C CA . ALA A 1 156 ? 9.681 0.870 -14.863 1.00 93.31 156 ALA A CA 1
ATOM 1287 C C . ALA A 1 156 ? 8.900 1.230 -13.589 1.00 93.31 156 ALA A C 1
ATOM 1289 O O . ALA A 1 156 ? 7.673 1.217 -13.606 1.00 93.31 156 ALA A O 1
ATOM 1290 N N . PHE A 1 157 ? 9.578 1.606 -12.501 1.00 93.00 157 PHE A N 1
ATOM 1291 C CA . PHE A 1 157 ? 8.937 1.999 -11.246 1.00 93.00 157 PHE A CA 1
ATOM 1292 C C . PHE A 1 157 ? 8.096 3.264 -11.414 1.00 93.00 157 PHE A C 1
ATOM 1294 O O . PHE A 1 157 ? 6.939 3.292 -10.998 1.00 93.00 157 PHE A O 1
ATOM 1301 N N . THR A 1 158 ? 8.639 4.303 -12.050 1.00 93.25 158 THR A N 1
ATOM 1302 C CA . THR A 1 158 ? 7.923 5.565 -12.309 1.00 93.25 158 THR A CA 1
ATOM 1303 C C . THR A 1 158 ? 6.767 5.380 -13.295 1.00 93.25 158 THR A C 1
ATOM 1305 O O . THR A 1 158 ? 5.727 6.019 -13.138 1.00 93.25 158 THR A O 1
ATOM 1308 N N . THR A 1 159 ? 6.906 4.459 -14.254 1.00 93.06 159 THR A N 1
ATOM 1309 C CA . THR A 1 159 ? 5.849 4.096 -15.212 1.00 93.06 159 THR A CA 1
ATOM 1310 C C . THR A 1 159 ? 4.722 3.295 -14.549 1.00 93.06 159 THR A C 1
ATOM 1312 O O . THR A 1 159 ? 3.555 3.663 -14.659 1.00 93.06 159 THR A O 1
ATOM 1315 N N . LEU A 1 160 ? 5.046 2.236 -13.795 1.00 91.62 160 LEU A N 1
ATOM 1316 C CA . LEU A 1 160 ? 4.063 1.393 -13.095 1.00 91.62 160 LEU A CA 1
ATOM 1317 C C . LEU A 1 160 ? 3.335 2.151 -11.979 1.00 91.62 160 LEU A C 1
ATOM 1319 O O . LEU A 1 160 ? 2.140 1.945 -11.772 1.00 91.62 160 LEU A O 1
ATOM 1323 N N . SER A 1 161 ? 4.039 3.047 -11.282 1.00 89.69 161 SER A N 1
ATOM 1324 C CA . SER A 1 161 ? 3.451 3.938 -10.272 1.00 89.69 161 SER A CA 1
ATOM 1325 C C . SER A 1 161 ? 2.668 5.107 -10.868 1.00 89.69 161 SER A C 1
ATOM 1327 O O . SER A 1 161 ? 2.106 5.895 -10.111 1.00 89.69 161 SER A O 1
ATOM 1329 N N . THR A 1 162 ? 2.585 5.218 -12.200 1.00 90.00 162 THR A N 1
ATOM 1330 C CA . THR A 1 162 ? 1.862 6.275 -12.932 1.00 90.00 162 THR A CA 1
ATOM 1331 C C . THR A 1 162 ? 2.373 7.701 -12.679 1.00 90.00 162 THR A C 1
ATOM 1333 O O . THR A 1 162 ? 1.686 8.666 -12.997 1.00 90.00 162 THR A O 1
ATOM 1336 N N . VAL A 1 163 ? 3.588 7.848 -12.134 1.00 92.38 163 VAL A N 1
ATOM 1337 C CA . VAL A 1 163 ? 4.224 9.156 -11.900 1.00 92.38 163 VAL A CA 1
ATOM 1338 C C . VAL A 1 163 ? 4.764 9.732 -13.208 1.00 92.38 163 VAL A C 1
ATOM 1340 O O . VAL A 1 163 ? 4.535 10.902 -13.487 1.00 92.38 163 VAL A O 1
ATOM 1343 N N . GLY A 1 164 ? 5.468 8.911 -13.999 1.00 88.19 164 GLY A N 1
ATOM 1344 C CA . GLY A 1 164 ? 5.935 9.261 -15.345 1.00 88.19 164 GLY A CA 1
ATOM 1345 C C . GLY A 1 164 ? 6.777 10.541 -15.419 1.00 88.19 164 GLY A C 1
ATOM 1346 O O . GLY A 1 164 ? 6.351 11.520 -16.021 1.00 88.19 164 GLY A O 1
ATOM 1347 N N . LEU A 1 165 ? 7.984 10.533 -14.839 1.00 91.19 165 LEU A N 1
ATOM 1348 C CA . LEU A 1 165 ? 8.853 11.721 -14.771 1.00 91.19 165 LEU A CA 1
ATOM 1349 C C . LEU A 1 165 ? 9.358 12.214 -16.142 1.00 91.19 165 LEU A C 1
ATOM 1351 O O . LEU A 1 165 ? 9.704 13.385 -16.275 1.00 91.19 165 LEU A O 1
ATOM 1355 N N . GLY A 1 166 ? 9.359 11.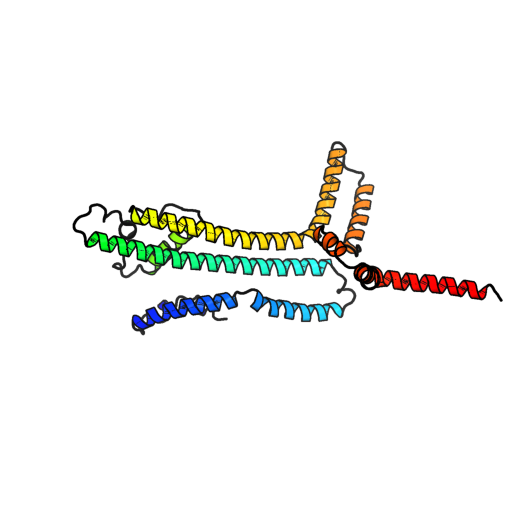350 -17.164 1.00 88.31 166 GLY A N 1
ATOM 1356 C CA . GLY A 1 166 ? 9.617 11.715 -18.565 1.00 88.31 166 GLY A CA 1
ATOM 1357 C C . GLY A 1 166 ? 11.093 11.880 -18.944 1.00 88.31 166 GLY A C 1
ATOM 1358 O O . GLY A 1 166 ? 11.403 12.123 -20.110 1.00 88.31 166 GLY A O 1
ATOM 1359 N N . ASP A 1 167 ? 12.007 11.701 -17.995 1.00 88.75 167 ASP A N 1
ATOM 1360 C CA . ASP A 1 167 ? 13.450 11.645 -18.229 1.00 88.75 167 ASP A CA 1
ATOM 1361 C C . ASP A 1 167 ? 13.838 10.467 -19.132 1.00 88.75 167 ASP A C 1
ATOM 1363 O O . ASP A 1 167 ? 14.558 10.658 -20.113 1.00 88.75 167 ASP A O 1
ATOM 1367 N N . PHE A 1 168 ? 13.268 9.291 -18.875 1.00 89.69 168 PHE A N 1
ATOM 1368 C CA . PHE A 1 168 ? 13.292 8.128 -19.758 1.00 89.69 168 PHE A CA 1
ATOM 1369 C C . PHE A 1 168 ? 11.935 7.971 -20.449 1.00 89.69 168 PHE A C 1
ATOM 1371 O O . PHE A 1 168 ? 10.897 7.895 -19.789 1.00 89.69 168 PHE A O 1
ATOM 1378 N N . HIS A 1 169 ? 11.923 7.923 -21.781 1.00 90.00 169 HIS A N 1
ATOM 1379 C CA . HIS A 1 169 ? 10.693 7.738 -22.553 1.00 90.00 169 HIS A CA 1
ATOM 1380 C C . HIS A 1 169 ? 10.949 7.030 -23.890 1.00 90.00 169 HIS A C 1
ATOM 1382 O O . HIS A 1 169 ? 12.033 7.186 -24.457 1.00 90.00 169 HIS A O 1
ATOM 1388 N N . PRO A 1 170 ? 9.963 6.264 -24.403 1.00 90.25 170 PRO A N 1
ATOM 1389 C CA . PRO A 1 170 ? 10.073 5.579 -25.686 1.00 90.25 170 PRO A CA 1
ATOM 1390 C C . PRO A 1 170 ? 10.226 6.570 -26.832 1.00 90.25 170 PRO A C 1
ATOM 1392 O O . PRO A 1 170 ? 9.627 7.651 -26.825 1.00 90.25 170 PRO A O 1
ATOM 1395 N N . LYS A 1 171 ? 10.969 6.169 -27.853 1.00 87.25 171 LYS A N 1
ATOM 1396 C CA . LYS A 1 171 ? 11.314 7.023 -28.981 1.00 87.25 171 LYS A CA 1
ATOM 1397 C C . LYS A 1 171 ? 10.733 6.482 -30.268 1.00 87.25 171 LYS A C 1
ATOM 1399 O O . LYS A 1 171 ? 9.929 7.184 -30.889 1.00 87.25 171 LYS A O 1
ATOM 1404 N N . GLN A 1 172 ? 11.005 5.217 -30.567 1.00 85.12 172 GLN A N 1
ATOM 1405 C CA . GLN A 1 172 ? 10.471 4.537 -31.740 1.00 85.12 172 GLN A CA 1
ATOM 1406 C C . GLN A 1 172 ? 8.976 4.218 -31.595 1.00 85.12 172 GLN A C 1
ATOM 1408 O O . GLN A 1 172 ? 8.433 4.075 -30.495 1.00 85.12 172 GLN A O 1
ATOM 1413 N N . ASN A 1 173 ? 8.281 4.046 -32.722 1.00 86.81 173 ASN A N 1
ATOM 1414 C CA . ASN A 1 173 ? 6.852 3.716 -32.715 1.00 86.81 173 ASN A CA 1
ATOM 1415 C C . ASN A 1 173 ? 6.564 2.347 -32.069 1.00 86.81 173 ASN A C 1
ATOM 1417 O O . ASN A 1 173 ? 5.581 2.221 -31.337 1.00 86.81 173 ASN A O 1
ATOM 1421 N N . ALA A 1 174 ? 7.433 1.350 -32.274 1.00 87.12 174 ALA A N 1
ATOM 1422 C CA . ALA A 1 174 ? 7.315 0.037 -31.632 1.00 87.12 174 ALA A CA 1
ATOM 1423 C C . ALA A 1 174 ? 7.441 0.140 -30.100 1.00 87.12 174 ALA A C 1
ATOM 1425 O O . ALA A 1 174 ? 6.596 -0.379 -29.366 1.00 87.12 174 ALA A O 1
ATOM 1426 N N . GLU A 1 175 ? 8.431 0.897 -29.618 1.00 89.75 175 GLU A N 1
ATOM 1427 C CA . GLU A 1 175 ? 8.630 1.195 -28.195 1.00 89.75 175 GLU A CA 1
ATOM 1428 C C . GLU A 1 175 ? 7.417 1.911 -27.586 1.00 89.75 175 GLU A C 1
ATOM 1430 O O . GLU A 1 175 ? 6.988 1.576 -26.484 1.00 89.75 175 GLU A O 1
ATOM 1435 N N . ARG A 1 176 ? 6.813 2.869 -28.304 1.00 91.12 176 ARG A N 1
ATOM 1436 C CA . ARG A 1 176 ? 5.613 3.589 -27.839 1.00 91.12 176 ARG A CA 1
ATOM 1437 C C . ARG A 1 176 ? 4.417 2.657 -27.658 1.00 91.12 176 ARG A C 1
ATOM 1439 O O . ARG A 1 176 ? 3.728 2.753 -26.644 1.00 91.12 176 ARG A O 1
ATOM 1446 N N . ILE A 1 177 ? 4.180 1.748 -28.606 1.00 92.50 177 ILE A N 1
ATOM 1447 C CA . ILE A 1 177 ? 3.087 0.765 -28.522 1.00 92.50 177 ILE A CA 1
ATOM 1448 C C . ILE A 1 177 ? 3.326 -0.195 -27.350 1.00 92.50 177 ILE A C 1
ATOM 1450 O O . ILE A 1 177 ? 2.413 -0.460 -26.567 1.00 92.50 177 ILE A O 1
ATOM 1454 N N . PHE A 1 178 ? 4.557 -0.682 -27.187 1.00 91.56 178 PHE A N 1
ATOM 1455 C CA . PHE A 1 178 ? 4.899 -1.582 -26.088 1.00 91.56 178 PHE A CA 1
ATOM 1456 C C . PHE A 1 178 ? 4.798 -0.896 -24.719 1.00 91.56 178 PHE A C 1
ATOM 1458 O O . PHE A 1 178 ? 4.195 -1.440 -23.793 1.00 91.56 178 PHE A O 1
ATOM 1465 N N . CYS A 1 179 ? 5.285 0.341 -24.612 1.00 92.75 179 CYS A N 1
ATOM 1466 C CA . CYS A 1 179 ? 5.136 1.174 -23.423 1.00 92.75 179 CYS A CA 1
ATOM 1467 C C . CYS A 1 179 ? 3.656 1.401 -23.075 1.00 92.75 179 CYS A C 1
ATOM 1469 O O . CYS A 1 179 ? 3.270 1.268 -21.915 1.00 92.75 179 CYS A O 1
ATOM 1471 N N . ALA A 1 180 ? 2.794 1.650 -24.068 1.00 93.50 180 ALA A N 1
ATOM 1472 C CA . ALA A 1 180 ? 1.353 1.771 -23.845 1.00 93.50 180 ALA A CA 1
ATOM 1473 C C . ALA A 1 180 ? 0.742 0.496 -23.238 1.00 93.50 180 ALA A C 1
ATOM 1475 O O . ALA A 1 180 ? -0.067 0.583 -22.312 1.00 93.50 180 ALA A O 1
ATOM 1476 N N . MET A 1 181 ? 1.168 -0.689 -23.690 1.00 93.06 181 MET A N 1
ATOM 1477 C CA . MET A 1 181 ? 0.744 -1.954 -23.081 1.00 93.06 181 MET A CA 1
ATOM 1478 C C . MET A 1 181 ? 1.243 -2.089 -21.635 1.00 93.06 181 MET A C 1
ATOM 1480 O O . MET A 1 181 ? 0.454 -2.436 -20.756 1.00 93.06 181 MET A O 1
ATOM 1484 N N . ILE A 1 182 ? 2.510 -1.758 -21.357 1.00 92.81 182 ILE A N 1
ATOM 1485 C CA . ILE A 1 182 ? 3.062 -1.762 -19.989 1.00 92.81 182 ILE A CA 1
ATOM 1486 C C . ILE A 1 182 ? 2.275 -0.818 -19.075 1.00 92.81 182 ILE A C 1
ATOM 1488 O O . ILE A 1 182 ? 1.954 -1.195 -17.950 1.00 92.81 182 ILE A O 1
ATOM 1492 N N . MET A 1 183 ? 1.915 0.377 -19.549 1.00 92.75 183 MET A N 1
ATOM 1493 C CA . MET A 1 183 ? 1.118 1.332 -18.774 1.00 92.75 183 MET A CA 1
ATOM 1494 C C . MET A 1 183 ? -0.264 0.770 -18.410 1.00 92.75 183 MET A C 1
ATOM 1496 O O . MET A 1 183 ? -0.691 0.914 -17.264 1.00 92.75 183 MET A O 1
ATOM 1500 N N . LEU A 1 184 ? -0.939 0.062 -19.326 1.00 92.31 184 LEU A N 1
ATOM 1501 C CA . LEU A 1 184 ? -2.214 -0.609 -19.028 1.00 92.31 184 LEU A CA 1
ATOM 1502 C C . LEU A 1 184 ? -2.061 -1.680 -17.935 1.00 92.31 184 LEU A C 1
ATOM 1504 O O . LEU A 1 184 ? -2.868 -1.734 -17.003 1.00 92.31 184 LEU A O 1
ATOM 1508 N N . PHE A 1 185 ? -1.002 -2.495 -17.997 1.00 90.06 185 PHE A N 1
ATOM 1509 C CA . PHE A 1 185 ? -0.684 -3.449 -16.929 1.00 90.06 185 PHE A CA 1
ATOM 1510 C C . PHE A 1 185 ? -0.322 -2.754 -15.610 1.00 90.06 185 PHE A C 1
ATOM 1512 O O . PHE A 1 185 ? -0.729 -3.215 -14.541 1.00 90.06 185 PHE A O 1
ATOM 1519 N N . GLY A 1 186 ? 0.372 -1.618 -15.672 1.00 90.12 186 GLY A N 1
ATOM 1520 C CA . GLY A 1 186 ? 0.724 -0.805 -14.511 1.00 90.12 186 GLY A CA 1
ATOM 1521 C C . GLY A 1 186 ? -0.494 -0.315 -13.737 1.00 90.12 186 GLY A C 1
ATOM 1522 O O . GLY A 1 186 ? -0.543 -0.468 -12.516 1.00 90.12 186 GLY A O 1
ATOM 1523 N N . VAL A 1 187 ? -1.525 0.174 -14.431 1.00 91.06 187 VAL A N 1
ATOM 1524 C CA . VAL A 1 187 ? -2.781 0.598 -13.787 1.00 91.06 187 VAL A CA 1
ATOM 1525 C C . VAL A 1 187 ? -3.468 -0.573 -13.075 1.00 91.06 187 VAL A C 1
ATOM 1527 O O . VAL A 1 187 ? -3.960 -0.405 -11.955 1.00 91.06 187 VAL A O 1
ATOM 1530 N N . MET A 1 188 ? -3.466 -1.775 -13.664 1.00 90.88 188 MET A N 1
ATOM 1531 C CA . MET A 1 188 ? -4.026 -2.971 -13.016 1.00 90.88 188 MET A CA 1
ATOM 1532 C C . MET A 1 188 ? -3.267 -3.341 -11.733 1.00 90.88 188 MET A C 1
ATOM 1534 O O . MET A 1 188 ? -3.889 -3.600 -10.700 1.00 90.88 188 MET A O 1
ATOM 1538 N N . ILE A 1 189 ? -1.932 -3.312 -11.766 1.00 89.50 189 ILE A N 1
ATOM 1539 C CA . ILE A 1 189 ? -1.083 -3.597 -10.598 1.00 89.50 189 ILE A CA 1
ATOM 1540 C C . ILE A 1 189 ? -1.313 -2.556 -9.497 1.00 89.50 189 ILE A C 1
ATOM 1542 O O . ILE A 1 189 ? -1.556 -2.915 -8.343 1.00 89.50 189 ILE A O 1
ATOM 1546 N N . THR A 1 190 ? -1.301 -1.269 -9.844 1.00 87.62 190 THR A N 1
ATOM 1547 C CA . THR A 1 190 ? -1.510 -0.178 -8.882 1.00 87.62 190 THR A CA 1
ATOM 1548 C C . THR A 1 190 ? -2.909 -0.234 -8.262 1.00 87.62 190 THR A C 1
ATOM 1550 O O . THR A 1 190 ? -3.054 -0.021 -7.058 1.00 87.62 190 THR A O 1
ATOM 1553 N N . SER A 1 191 ? -3.929 -0.636 -9.025 1.00 91.12 191 SER A N 1
ATOM 1554 C CA . SER A 1 191 ? -5.284 -0.865 -8.500 1.00 91.12 191 SER A CA 1
ATOM 1555 C C . SER A 1 191 ? -5.319 -1.990 -7.460 1.00 91.12 191 SER A C 1
ATOM 1557 O O . SER A 1 191 ? -5.924 -1.841 -6.398 1.00 91.12 191 SER A O 1
ATOM 1559 N N . PHE A 1 192 ? -4.618 -3.098 -7.717 1.00 89.38 192 PHE A N 1
ATOM 1560 C CA . PHE A 1 192 ? -4.499 -4.197 -6.757 1.00 89.38 192 PHE A CA 1
ATOM 1561 C C . PHE A 1 192 ? -3.789 -3.768 -5.461 1.00 89.38 192 PHE A C 1
ATOM 1563 O O . PHE A 1 192 ? -4.201 -4.147 -4.361 1.00 89.38 192 PHE A O 1
ATOM 1570 N N . VAL A 1 193 ? -2.739 -2.951 -5.560 1.00 89.56 193 VAL A N 1
ATOM 1571 C CA . VAL A 1 193 ? -2.050 -2.398 -4.383 1.00 89.56 193 VAL A CA 1
ATOM 1572 C C . VAL A 1 193 ? -2.975 -1.473 -3.589 1.00 89.56 193 VAL A C 1
ATOM 1574 O O . VAL A 1 193 ? -3.034 -1.585 -2.363 1.00 89.56 193 VAL A O 1
ATOM 1577 N N . MET A 1 194 ? -3.746 -0.618 -4.268 1.00 88.62 194 MET A N 1
ATOM 1578 C CA . MET A 1 194 ? -4.701 0.292 -3.625 1.00 88.62 194 MET A CA 1
ATOM 1579 C C . MET A 1 194 ? -5.844 -0.436 -2.913 1.00 88.62 194 MET A C 1
ATOM 1581 O O . MET A 1 194 ? -6.262 0.002 -1.840 1.00 88.62 194 MET A O 1
ATOM 1585 N N . ASP A 1 195 ? -6.317 -1.570 -3.433 1.00 92.38 195 ASP A N 1
ATOM 1586 C CA . ASP A 1 195 ? -7.308 -2.403 -2.740 1.00 92.38 195 ASP A CA 1
ATOM 1587 C C . ASP A 1 195 ? -6.741 -2.992 -1.435 1.00 92.38 195 ASP A C 1
ATOM 1589 O O . ASP A 1 195 ? -7.357 -2.906 -0.369 1.00 92.38 195 ASP A O 1
ATOM 1593 N N . ASN A 1 196 ? -5.511 -3.516 -1.475 1.00 88.75 196 ASN A N 1
ATOM 1594 C CA . ASN A 1 196 ? -4.835 -4.007 -0.272 1.00 88.75 196 ASN A CA 1
ATOM 1595 C C . ASN A 1 196 ? -4.605 -2.889 0.753 1.00 88.75 196 ASN A C 1
ATOM 1597 O O . ASN A 1 196 ? -4.807 -3.099 1.949 1.00 88.75 196 ASN A O 1
ATOM 1601 N N . PHE A 1 197 ? -4.222 -1.697 0.297 1.00 89.50 197 PHE A N 1
ATOM 1602 C CA . PHE A 1 197 ? -4.067 -0.527 1.155 1.00 89.50 197 PHE A CA 1
ATOM 1603 C C . PHE A 1 197 ? -5.402 -0.087 1.778 1.00 89.50 197 PHE A C 1
ATOM 1605 O O . PHE A 1 197 ? -5.478 0.143 2.986 1.00 89.50 197 PHE A O 1
ATOM 1612 N N . SER A 1 198 ? -6.482 -0.072 0.994 1.00 89.56 198 SER A N 1
ATOM 1613 C CA . SER A 1 198 ? -7.834 0.251 1.467 1.00 89.56 198 SER A CA 1
ATOM 1614 C C . SER A 1 198 ? -8.300 -0.711 2.560 1.00 89.56 198 SER A C 1
ATOM 1616 O O . SER A 1 198 ? -8.832 -0.271 3.579 1.00 89.56 198 SER A O 1
ATOM 1618 N N . LYS A 1 199 ? -8.030 -2.015 2.416 1.00 88.75 199 LYS A N 1
ATOM 1619 C CA . LYS A 1 199 ? -8.307 -3.017 3.462 1.00 88.75 199 LYS A CA 1
ATOM 1620 C C . LYS A 1 199 ? -7.548 -2.724 4.758 1.00 88.75 199 LYS A C 1
ATOM 1622 O O . LYS A 1 199 ? -8.122 -2.843 5.836 1.00 88.75 199 LYS A O 1
ATOM 1627 N N . MET A 1 200 ? -6.289 -2.290 4.676 1.00 87.06 200 MET A N 1
ATOM 1628 C CA . MET A 1 200 ? -5.512 -1.899 5.864 1.00 87.06 200 MET A CA 1
ATOM 1629 C C . MET A 1 200 ? -6.086 -0.651 6.544 1.00 87.06 200 MET A C 1
ATOM 1631 O O . MET A 1 200 ? -6.150 -0.598 7.771 1.00 87.06 200 MET A O 1
ATOM 1635 N N . ILE A 1 201 ? -6.549 0.334 5.769 1.00 87.12 201 ILE A N 1
ATOM 1636 C CA . ILE A 1 201 ? -7.236 1.514 6.314 1.00 87.12 201 ILE A CA 1
ATOM 1637 C C . ILE A 1 201 ? -8.552 1.116 6.984 1.00 87.12 201 ILE A C 1
ATOM 1639 O O . ILE A 1 201 ? -8.859 1.602 8.069 1.00 87.12 201 ILE A O 1
ATOM 1643 N N . GLN A 1 202 ? -9.330 0.220 6.377 1.00 83.69 202 GLN A N 1
ATOM 1644 C CA . GLN A 1 202 ? -10.567 -0.274 6.982 1.00 83.69 202 GLN A CA 1
ATOM 1645 C C . GLN A 1 202 ? -10.299 -1.021 8.287 1.00 83.69 202 GLN A C 1
ATOM 1647 O O . GLN A 1 202 ? -11.022 -0.804 9.257 1.00 83.69 202 GLN A O 1
ATOM 1652 N N . GLU A 1 203 ? -9.246 -1.845 8.341 1.00 81.38 203 GLU A N 1
ATOM 1653 C CA . GLU A 1 203 ? -8.780 -2.449 9.589 1.00 81.38 203 GLU A CA 1
ATOM 1654 C C . GLU A 1 203 ? -8.529 -1.346 10.633 1.00 81.38 203 GLU A C 1
ATOM 1656 O O . GLU A 1 203 ? -9.156 -1.392 11.692 1.00 81.38 203 GLU A O 1
ATOM 1661 N N . LEU A 1 204 ? -7.706 -0.324 10.326 1.00 81.50 204 LEU A N 1
ATOM 1662 C CA . LEU A 1 204 ? -7.408 0.812 11.229 1.00 81.50 204 LEU A CA 1
ATOM 1663 C C . LEU A 1 204 ? -8.657 1.535 11.713 1.00 81.50 204 LEU A C 1
ATOM 1665 O O . LEU A 1 204 ? -8.796 1.795 12.906 1.00 81.50 204 LEU A O 1
ATOM 1669 N N . ASN A 1 205 ? -9.564 1.853 10.797 1.00 77.31 205 ASN A N 1
ATOM 1670 C CA . ASN A 1 205 ? -10.793 2.561 11.119 1.00 77.31 205 ASN A CA 1
ATOM 1671 C C . ASN A 1 205 ? -11.691 1.713 12.019 1.00 77.31 205 ASN A C 1
ATOM 1673 O O . ASN A 1 205 ? -12.215 2.231 12.998 1.00 77.31 205 ASN A O 1
ATOM 1677 N N . ASN A 1 206 ? -11.827 0.413 11.744 1.00 72.06 206 ASN A N 1
ATOM 1678 C CA . ASN A 1 206 ? -12.603 -0.495 12.586 1.00 72.06 206 ASN A CA 1
ATOM 1679 C C . ASN A 1 206 ? -12.022 -0.615 13.997 1.00 72.06 206 ASN A C 1
ATOM 1681 O O . ASN A 1 206 ? -12.783 -0.654 14.958 1.00 72.06 206 ASN A O 1
ATOM 1685 N N . PHE A 1 207 ? -10.697 -0.612 14.144 1.00 67.50 207 PHE A N 1
ATOM 1686 C CA . PHE A 1 207 ? -10.065 -0.567 15.461 1.00 67.50 207 PHE A CA 1
ATOM 1687 C C . PHE A 1 207 ? -10.277 0.780 16.164 1.00 67.50 207 PHE A C 1
ATOM 1689 O O . PHE A 1 207 ? -10.589 0.825 17.350 1.00 67.50 207 PHE A O 1
ATOM 1696 N N . ASN A 1 208 ? -10.180 1.888 15.428 1.00 66.38 208 ASN A N 1
ATOM 1697 C CA . ASN A 1 208 ? -10.417 3.224 15.969 1.00 66.38 208 ASN A CA 1
ATOM 1698 C C . ASN A 1 208 ? -11.900 3.534 16.233 1.00 66.38 208 ASN A C 1
ATOM 1700 O O . ASN A 1 208 ? -12.174 4.531 16.897 1.00 66.38 208 ASN A O 1
ATOM 1704 N N . LYS A 1 209 ? -12.864 2.696 15.816 1.00 62.50 209 LYS A N 1
ATOM 1705 C CA . LYS A 1 209 ? -14.288 2.877 16.168 1.00 62.50 209 LYS A CA 1
ATOM 1706 C C . LYS A 1 209 ? -14.520 2.938 17.681 1.00 62.50 209 LYS A C 1
ATOM 1708 O O . LYS A 1 209 ? -15.391 3.680 18.117 1.00 62.50 209 LYS A O 1
ATOM 1713 N N . SER A 1 210 ? -13.706 2.261 18.498 1.00 54.00 210 SER A N 1
ATOM 1714 C CA . SER A 1 210 ? -13.785 2.399 19.961 1.00 54.00 210 SER A CA 1
ATOM 1715 C C . SER A 1 210 ? -13.337 3.776 20.475 1.00 54.00 210 SER A C 1
ATOM 1717 O O . SER A 1 210 ? -13.727 4.177 21.565 1.00 54.00 210 SER A O 1
ATOM 1719 N N . TYR A 1 211 ? -12.523 4.506 19.706 1.00 54.81 211 TYR A N 1
ATOM 1720 C CA . TYR A 1 211 ? -12.146 5.900 19.975 1.00 54.81 211 TYR A CA 1
ATOM 1721 C C . TYR A 1 211 ? -13.134 6.901 19.342 1.00 54.81 211 TYR A C 1
ATOM 1723 O O . TYR A 1 211 ? -13.256 8.032 19.815 1.00 54.81 211 TYR A O 1
ATOM 1731 N N . ASP A 1 212 ? -13.876 6.479 18.312 1.00 63.62 212 ASP A N 1
ATOM 1732 C CA . ASP A 1 212 ? -14.852 7.303 17.590 1.00 63.62 212 ASP A CA 1
ATOM 1733 C C . ASP A 1 212 ? -16.042 7.719 18.471 1.00 63.62 212 ASP A C 1
ATOM 1735 O O . ASP A 1 212 ? -16.562 8.818 18.316 1.00 63.62 212 ASP A O 1
ATOM 1739 N N . GLU A 1 213 ? -16.449 6.920 19.462 1.00 67.69 213 GLU A N 1
ATOM 1740 C CA . GLU A 1 213 ? -17.576 7.290 20.332 1.00 67.69 213 GLU A CA 1
ATOM 1741 C C . GLU A 1 213 ? -17.302 8.550 21.179 1.00 67.69 213 GLU A C 1
ATOM 1743 O O . GLU A 1 213 ? -18.182 9.404 21.321 1.00 67.69 213 GLU A O 1
ATOM 1748 N N . SER A 1 214 ? -16.066 8.729 21.663 1.00 66.94 214 SER A N 1
ATOM 1749 C CA . SER A 1 214 ? -15.651 9.952 22.368 1.00 66.94 214 SER A CA 1
ATOM 1750 C C . SER A 1 214 ? -15.644 11.164 21.432 1.00 66.94 214 SER A C 1
ATOM 1752 O O . SER A 1 214 ? -16.137 12.239 21.784 1.00 66.94 214 SER A O 1
ATOM 1754 N N . ASN A 1 215 ? -15.180 10.975 20.194 1.00 69.25 215 ASN A N 1
ATOM 1755 C CA . ASN A 1 215 ? -15.226 12.015 19.169 1.00 69.25 215 ASN A CA 1
ATOM 1756 C C . ASN A 1 215 ? -16.664 12.374 18.768 1.00 69.25 215 ASN A C 1
ATOM 1758 O O . ASN A 1 215 ? -16.966 13.557 18.617 1.00 69.25 215 ASN A O 1
ATOM 1762 N N . ARG A 1 216 ? -17.574 11.398 18.669 1.00 76.31 216 ARG A N 1
ATOM 1763 C CA . ARG A 1 216 ? -19.006 11.626 18.415 1.00 76.31 216 ARG A CA 1
ATOM 1764 C C . ARG A 1 216 ? -19.664 12.419 19.530 1.00 76.31 216 ARG A C 1
ATOM 1766 O O . ARG A 1 216 ? -20.475 13.294 19.243 1.00 76.31 216 ARG A O 1
ATOM 1773 N N . PHE A 1 217 ? -19.303 12.159 20.784 1.00 82.31 217 PHE A N 1
ATOM 1774 C CA . PHE A 1 217 ? -19.772 12.975 21.899 1.00 82.31 217 PHE A CA 1
ATOM 1775 C C . PHE A 1 217 ? -19.283 14.423 21.778 1.00 82.31 217 PHE A C 1
ATOM 1777 O O . PHE A 1 217 ? -20.088 15.348 21.862 1.00 82.31 217 PHE A O 1
ATOM 1784 N N . ASN A 1 218 ? -17.997 14.638 21.494 1.00 78.81 218 ASN A N 1
ATOM 1785 C CA . ASN A 1 218 ? -17.452 15.985 21.299 1.00 78.81 218 ASN A CA 1
ATOM 1786 C C . ASN A 1 218 ? -18.105 16.706 20.105 1.00 78.81 218 ASN A C 1
ATOM 1788 O O . ASN A 1 218 ? -18.444 17.887 20.204 1.00 78.81 218 ASN A O 1
ATOM 1792 N N . LEU A 1 219 ? -18.357 15.991 19.005 1.00 83.94 219 LEU A N 1
ATOM 1793 C CA . LEU A 1 219 ? -19.091 16.498 17.845 1.00 83.94 219 LEU A CA 1
ATOM 1794 C C . LEU A 1 219 ? -20.540 16.850 18.200 1.00 83.94 219 LEU A C 1
ATOM 1796 O O . LEU A 1 219 ? -21.036 17.896 17.782 1.00 83.94 219 LEU A O 1
ATOM 1800 N N . PHE A 1 220 ? -21.214 16.018 18.996 1.00 86.75 220 PHE A N 1
ATOM 1801 C CA . PHE A 1 220 ? -22.554 16.291 19.507 1.00 86.75 220 PHE A CA 1
ATOM 1802 C C . PHE A 1 220 ? -22.571 17.567 20.357 1.00 86.75 220 PHE A C 1
ATOM 1804 O O . PHE A 1 220 ? -23.399 18.443 20.118 1.00 86.75 220 PHE A O 1
ATOM 1811 N N . ILE A 1 221 ? -21.617 17.736 21.278 1.00 85.75 221 ILE A N 1
ATOM 1812 C CA . ILE A 1 221 ? -21.485 18.965 22.076 1.00 85.75 221 ILE A CA 1
ATOM 1813 C C . ILE A 1 221 ? -21.224 20.186 21.181 1.00 85.75 221 ILE A C 1
ATOM 1815 O O . ILE A 1 221 ? -21.850 21.230 21.377 1.00 85.75 221 ILE A O 1
ATOM 1819 N N . GLY A 1 222 ? -20.364 20.060 20.166 1.00 84.12 222 GLY A N 1
ATOM 1820 C CA . GLY A 1 222 ? -20.116 21.120 19.184 1.00 84.12 222 GLY A CA 1
ATOM 1821 C C . GLY A 1 222 ? -21.358 21.476 18.360 1.00 84.12 222 GLY A C 1
ATOM 1822 O O . GLY A 1 222 ? -21.652 22.651 18.148 1.00 84.12 222 GLY A O 1
ATOM 1823 N N . THR A 1 223 ? -22.139 20.473 17.965 1.00 87.19 223 THR A N 1
ATOM 1824 C CA . THR A 1 223 ? -23.404 20.661 17.240 1.00 87.19 223 THR A CA 1
ATOM 1825 C C . THR A 1 223 ? -24.438 21.358 18.121 1.00 87.19 223 THR A C 1
ATOM 1827 O O . THR A 1 223 ? -25.078 22.306 17.677 1.00 87.19 223 THR A O 1
ATOM 1830 N N . MET A 1 224 ? -24.555 20.960 19.390 1.00 86.75 224 MET A N 1
ATOM 1831 C CA . MET A 1 224 ? -25.438 21.612 20.360 1.00 86.75 224 MET A CA 1
ATOM 1832 C C . MET A 1 224 ? -25.041 23.065 20.618 1.00 86.75 224 MET A C 1
ATOM 1834 O O . MET A 1 224 ? -25.914 23.918 20.725 1.00 86.75 224 MET A O 1
ATOM 1838 N N . LYS A 1 225 ? -23.738 23.366 20.674 1.00 88.12 225 LYS A N 1
ATOM 1839 C CA . LYS A 1 225 ? -23.244 24.745 20.758 1.00 88.12 225 LYS A CA 1
ATOM 1840 C C . LYS A 1 225 ? -23.694 25.562 19.543 1.00 88.12 225 LYS A C 1
ATOM 1842 O O . LYS A 1 225 ? -24.214 26.656 19.715 1.00 88.12 225 LYS A O 1
ATOM 1847 N N . LYS A 1 226 ? -23.549 25.014 18.333 1.00 89.25 226 LYS A N 1
ATOM 1848 C CA . LYS A 1 226 ? -23.966 25.684 17.093 1.00 89.25 226 LYS A CA 1
ATOM 1849 C C . LYS A 1 226 ? -25.483 25.903 17.024 1.00 89.25 226 LYS A C 1
ATOM 1851 O O . LYS A 1 226 ? -25.923 26.969 16.614 1.00 89.25 226 LYS A O 1
ATOM 1856 N N . LEU A 1 227 ? -26.277 24.916 17.447 1.00 90.81 227 LEU A N 1
ATOM 1857 C CA . LEU A 1 227 ? -27.741 25.023 17.537 1.00 90.81 227 LEU A CA 1
ATOM 1858 C C . LEU A 1 227 ? -28.197 26.051 18.578 1.00 90.81 227 LEU A C 1
ATOM 1860 O O . LEU A 1 227 ? -29.297 26.579 18.476 1.00 90.81 227 LEU A O 1
ATOM 1864 N N . ASN A 1 228 ? -27.349 26.335 19.560 1.00 90.19 228 ASN A N 1
ATOM 1865 C CA . ASN A 1 228 ? -27.587 27.309 20.611 1.00 90.19 228 ASN A CA 1
ATOM 1866 C C . ASN A 1 228 ? -26.917 28.662 20.292 1.00 90.19 228 ASN A C 1
ATOM 1868 O O . ASN A 1 228 ? -26.428 29.332 21.198 1.00 90.19 228 ASN A O 1
ATOM 1872 N N . GLU A 1 229 ? -26.838 29.032 19.009 1.00 90.75 229 GLU A N 1
ATOM 1873 C CA . GLU A 1 229 ? -26.267 30.307 18.532 1.00 90.75 229 GLU A CA 1
ATOM 1874 C C . GLU A 1 229 ? -24.833 30.558 19.034 1.00 90.75 229 GLU A C 1
ATOM 1876 O O . GLU A 1 229 ? -24.491 31.627 19.533 1.00 90.75 229 GLU A O 1
ATOM 1881 N N . ASP A 1 230 ? -23.990 29.525 18.970 1.00 86.31 230 ASP A N 1
ATOM 1882 C CA . ASP A 1 230 ? -22.616 29.513 19.488 1.00 86.31 230 ASP A CA 1
ATOM 1883 C C . ASP A 1 230 ? -22.474 29.721 21.004 1.00 86.31 230 ASP A C 1
ATOM 1885 O O . ASP A 1 230 ? -21.353 29.744 21.533 1.00 86.31 230 ASP A O 1
ATOM 1889 N N . THR A 1 231 ? -23.585 29.766 21.743 1.00 85.31 231 THR A N 1
ATOM 1890 C CA . THR A 1 231 ? -23.543 29.827 23.201 1.00 85.31 231 THR A CA 1
ATOM 1891 C C . THR A 1 231 ? -23.289 28.430 23.785 1.00 85.31 231 THR A C 1
ATOM 1893 O O . THR A 1 231 ? -24.036 27.475 23.530 1.00 85.31 231 THR A O 1
ATOM 1896 N N . PRO A 1 232 ? -22.206 28.252 24.566 1.00 81.25 232 PRO A N 1
ATOM 1897 C CA . PRO A 1 232 ? -21.858 26.948 25.109 1.00 81.25 232 PRO A CA 1
ATOM 1898 C C . PRO A 1 232 ? -22.891 26.490 26.144 1.00 81.25 232 PRO A C 1
ATOM 1900 O O . PRO A 1 232 ? -23.398 27.275 26.947 1.00 81.25 232 PRO A O 1
ATOM 1903 N N . LEU A 1 233 ? -23.166 25.184 26.162 1.00 85.69 233 LEU A N 1
ATOM 1904 C CA . LEU A 1 233 ? -23.989 24.565 27.199 1.00 85.69 233 LEU A CA 1
ATOM 1905 C C . LEU A 1 233 ? -23.379 24.810 28.587 1.00 85.69 233 LEU A C 1
ATOM 1907 O O . LEU A 1 233 ? -22.160 24.867 28.757 1.00 85.69 233 LEU A O 1
ATOM 1911 N N . LYS A 1 234 ? -24.236 24.896 29.612 1.00 90.25 234 LYS A N 1
ATOM 1912 C CA . LYS A 1 234 ? -23.785 25.061 31.002 1.00 90.25 234 LYS A CA 1
ATOM 1913 C C . LYS A 1 234 ? -22.784 23.948 31.365 1.00 90.25 234 LYS A C 1
ATOM 1915 O O . LYS A 1 234 ? -23.145 22.775 31.217 1.00 90.25 234 LYS A O 1
ATOM 1920 N N . PRO A 1 235 ? -21.608 24.264 31.945 1.00 85.50 235 PRO A N 1
ATOM 1921 C CA . PRO A 1 235 ? -20.574 23.271 32.264 1.00 85.50 235 PRO A CA 1
ATOM 1922 C C . PRO A 1 235 ? -21.092 22.092 33.094 1.00 85.50 235 PRO A C 1
ATOM 1924 O O . PRO A 1 235 ? -20.743 20.943 32.855 1.00 85.50 235 PRO A O 1
ATOM 1927 N N . ARG A 1 236 ? -22.030 22.354 34.015 1.00 90.38 236 ARG A N 1
ATOM 1928 C CA . ARG A 1 236 ? -22.674 21.319 34.838 1.00 90.38 236 ARG A CA 1
ATOM 1929 C C . ARG A 1 236 ? -23.375 20.230 34.013 1.00 90.38 236 ARG A C 1
ATOM 1931 O O . ARG A 1 236 ? -23.382 19.074 34.433 1.00 90.38 236 ARG A O 1
ATOM 1938 N N . ILE A 1 237 ? -23.995 20.596 32.889 1.00 87.56 237 ILE A N 1
ATOM 1939 C CA . ILE A 1 237 ? -24.697 19.658 32.002 1.00 87.56 237 ILE A CA 1
ATOM 1940 C C . ILE A 1 237 ? -23.673 18.843 31.216 1.00 87.56 237 ILE A C 1
ATOM 1942 O O . ILE A 1 237 ? -23.777 17.619 31.207 1.00 87.56 237 ILE A O 1
ATOM 1946 N N . ILE A 1 238 ? -22.656 19.506 30.656 1.00 85.75 238 ILE A N 1
ATOM 1947 C CA . ILE A 1 238 ? -21.566 18.857 29.914 1.00 85.75 238 ILE A CA 1
ATOM 1948 C C . ILE A 1 238 ? -20.885 17.808 30.798 1.00 85.75 238 ILE A C 1
ATOM 1950 O O . ILE A 1 238 ? -20.888 16.633 30.451 1.00 85.75 238 ILE A O 1
ATOM 1954 N N . SER A 1 239 ? -20.446 18.174 32.006 1.00 86.25 239 SER A N 1
ATOM 1955 C CA . SER A 1 239 ? -19.789 17.227 32.917 1.00 86.25 239 SER A CA 1
ATOM 1956 C C . SER A 1 239 ? -20.699 16.083 33.373 1.00 86.25 239 SER A C 1
ATOM 1958 O O . SER A 1 239 ? -20.225 15.001 33.715 1.00 86.25 239 SER A O 1
ATOM 1960 N N . ARG A 1 240 ? -22.022 16.291 33.426 1.00 90.75 240 ARG A N 1
ATOM 1961 C CA . ARG A 1 240 ? -22.975 15.207 33.719 1.00 90.75 240 ARG A CA 1
ATOM 1962 C C . ARG A 1 240 ? -23.104 14.253 32.532 1.00 90.75 240 ARG A C 1
ATOM 1964 O O . ARG A 1 240 ? -23.174 13.048 32.759 1.00 90.75 240 ARG A O 1
ATOM 1971 N N . MET A 1 241 ? -23.130 14.778 31.309 1.00 87.81 241 MET A N 1
ATOM 1972 C CA . MET A 1 241 ? -23.143 13.971 30.092 1.00 87.81 241 MET A CA 1
ATOM 1973 C C . MET A 1 241 ? -21.837 13.188 29.941 1.00 87.81 241 MET A C 1
ATOM 1975 O O . MET A 1 241 ? -21.900 11.977 29.781 1.00 87.81 241 MET A O 1
ATOM 1979 N N . GLU A 1 242 ? -20.678 13.830 30.107 1.00 85.44 242 GLU A N 1
ATOM 1980 C CA . GLU A 1 242 ? -19.361 13.175 30.085 1.00 85.44 242 GLU A CA 1
ATOM 1981 C C . GLU A 1 242 ? -19.299 11.998 31.058 1.00 85.44 242 GLU A C 1
ATOM 1983 O O . GLU A 1 242 ? -18.910 10.899 30.678 1.00 85.44 242 GLU A O 1
ATOM 1988 N N . ARG A 1 243 ? -19.744 12.189 32.309 1.00 87.00 243 ARG A N 1
ATOM 1989 C CA . ARG A 1 243 ? -19.792 11.099 33.296 1.00 87.00 243 ARG A CA 1
ATOM 1990 C C . ARG A 1 243 ? -20.686 9.944 32.853 1.00 87.00 243 ARG A C 1
ATOM 1992 O O . ARG A 1 243 ? -20.295 8.793 33.009 1.00 87.00 243 ARG A O 1
ATOM 1999 N N . TYR A 1 244 ? -21.872 10.239 32.323 1.00 86.44 244 TYR A N 1
ATOM 2000 C CA . TYR A 1 244 ? -22.792 9.206 31.847 1.00 86.44 244 TYR A CA 1
ATOM 2001 C C . TYR A 1 244 ? -22.223 8.441 30.648 1.00 86.44 244 TYR A C 1
ATOM 2003 O O . TYR A 1 244 ? -22.245 7.215 30.655 1.00 86.44 244 TYR A O 1
ATOM 2011 N N . PHE A 1 245 ? -21.699 9.141 29.640 1.00 82.94 245 PHE A N 1
ATOM 2012 C CA . PHE A 1 245 ? -21.145 8.508 28.446 1.00 82.94 245 PHE A CA 1
ATOM 2013 C C . PHE A 1 245 ? -19.871 7.723 28.759 1.00 82.94 245 PHE A C 1
ATOM 2015 O O . PHE A 1 245 ? -19.764 6.584 28.325 1.00 82.94 245 PHE A O 1
ATOM 2022 N N . ASN A 1 246 ? -18.978 8.243 29.608 1.00 81.00 246 ASN A N 1
ATOM 2023 C CA . ASN A 1 246 ? -17.811 7.491 30.082 1.00 81.00 246 ASN A CA 1
ATOM 2024 C C . ASN A 1 246 ? -18.215 6.218 30.835 1.00 81.00 246 ASN A C 1
ATOM 2026 O O . ASN A 1 246 ? -17.651 5.157 30.581 1.00 81.00 246 ASN A O 1
ATOM 2030 N N . PHE A 1 247 ? -19.216 6.298 31.718 1.00 82.62 247 PHE A N 1
ATOM 2031 C CA . PHE A 1 247 ? -19.765 5.115 32.381 1.00 82.62 247 PHE A CA 1
ATOM 2032 C C . PHE A 1 247 ? -20.346 4.133 31.356 1.00 82.62 247 PHE A C 1
ATOM 2034 O O . PHE A 1 247 ? -20.031 2.948 31.380 1.00 82.62 247 PHE A O 1
ATOM 2041 N N . ARG A 1 248 ? -21.152 4.618 30.408 1.00 81.94 248 ARG A N 1
ATOM 2042 C CA . ARG A 1 248 ? -21.725 3.778 29.359 1.00 81.94 248 ARG A CA 1
ATOM 2043 C C . ARG A 1 248 ? -20.632 3.082 28.547 1.00 81.94 248 ARG A C 1
ATOM 2045 O O . ARG A 1 248 ? -20.665 1.871 28.444 1.00 81.94 248 ARG A O 1
ATOM 2052 N N . TRP A 1 249 ? -19.640 3.788 28.021 1.00 75.38 249 TRP A N 1
ATOM 2053 C CA . TRP A 1 249 ? -18.594 3.171 27.197 1.00 75.38 249 TRP A CA 1
ATOM 2054 C C . TRP A 1 249 ? -17.775 2.123 27.949 1.00 75.38 249 TRP A C 1
ATOM 2056 O O . TRP A 1 249 ? -17.353 1.132 27.351 1.00 75.38 249 TRP A O 1
ATOM 2066 N N . GLN A 1 250 ? -17.570 2.314 29.255 1.00 71.56 250 GLN A N 1
ATOM 2067 C CA . GLN A 1 250 ? -16.859 1.356 30.101 1.00 71.56 250 GLN A CA 1
ATOM 2068 C C . GLN A 1 250 ? -17.704 0.120 30.436 1.00 71.56 250 GLN A C 1
ATOM 2070 O O . GLN A 1 250 ? -17.168 -0.985 30.413 1.00 71.56 250 GLN A O 1
ATOM 2075 N N . PHE A 1 251 ? -19.002 0.291 30.712 1.00 75.31 251 PHE A N 1
ATOM 2076 C CA . PHE A 1 251 ? -19.860 -0.755 31.288 1.00 75.31 251 PHE A CA 1
ATOM 2077 C C . PHE A 1 251 ? -20.982 -1.268 30.366 1.00 75.31 251 PHE A C 1
ATOM 2079 O O . PHE A 1 251 ? -21.728 -2.169 30.760 1.00 75.31 251 PHE A O 1
ATOM 2086 N N . ASP A 1 252 ? -21.139 -0.722 29.158 1.00 76.50 252 ASP A N 1
ATOM 2087 C CA . ASP A 1 252 ? -22.137 -1.175 28.185 1.00 76.50 252 ASP A CA 1
ATOM 2088 C C . ASP A 1 252 ? -21.725 -2.539 27.628 1.00 76.50 252 ASP A C 1
ATOM 2090 O O . ASP A 1 252 ? -20.788 -2.684 26.844 1.00 76.50 252 ASP A O 1
ATOM 2094 N N . ARG A 1 253 ? -22.445 -3.567 28.076 1.00 72.00 253 ARG A N 1
ATOM 2095 C CA . ARG A 1 253 ? -22.197 -4.962 27.703 1.00 72.00 253 ARG A CA 1
ATOM 2096 C C . ARG A 1 253 ? -22.631 -5.257 26.267 1.00 72.00 253 ARG A C 1
ATOM 2098 O O . ARG A 1 253 ? -22.153 -6.223 25.684 1.00 72.00 253 ARG A O 1
ATOM 2105 N N . ASN A 1 254 ? -23.483 -4.418 25.677 1.00 74.88 254 ASN A N 1
ATOM 2106 C CA . ASN A 1 254 ? -23.981 -4.595 24.313 1.00 74.88 254 ASN A CA 1
ATOM 2107 C C . ASN A 1 254 ? -23.038 -4.008 23.253 1.00 74.88 254 ASN A C 1
ATOM 2109 O O . ASN A 1 254 ? -23.358 -4.048 22.070 1.00 74.88 254 ASN A O 1
ATOM 2113 N N . LEU A 1 255 ? -21.867 -3.490 23.641 1.00 66.88 255 LEU A N 1
ATOM 2114 C CA . LEU A 1 255 ? -20.909 -2.885 22.710 1.00 66.88 255 LEU A CA 1
ATOM 2115 C C . LEU A 1 255 ? -20.457 -3.853 21.601 1.00 66.88 255 LEU A C 1
ATOM 2117 O O . LEU A 1 255 ? -20.141 -3.407 20.505 1.00 66.88 255 LEU A O 1
ATOM 2121 N N . GLY A 1 256 ? -20.479 -5.167 21.851 1.00 62.59 256 GLY A N 1
ATOM 2122 C CA . GLY A 1 256 ? -20.205 -6.192 20.834 1.00 62.59 256 GLY A CA 1
ATOM 2123 C C . GLY A 1 256 ? -21.333 -6.438 19.817 1.00 62.59 256 GLY A C 1
ATOM 2124 O O . GLY A 1 256 ? -21.136 -7.242 18.916 1.00 62.59 256 GLY A O 1
ATOM 2125 N N . ILE A 1 257 ? -22.500 -5.798 19.971 1.00 65.50 257 ILE A N 1
ATOM 2126 C CA . ILE A 1 257 ? -23.669 -5.882 19.071 1.00 65.50 257 ILE A CA 1
ATOM 2127 C C . ILE A 1 257 ? -24.143 -4.455 18.740 1.00 65.50 257 ILE A C 1
ATOM 2129 O O . ILE A 1 257 ? -25.305 -4.098 18.926 1.00 65.50 257 ILE A O 1
ATOM 2133 N N . SER A 1 258 ? -23.209 -3.582 18.367 1.00 66.81 258 SER A N 1
ATOM 2134 C CA . SER A 1 258 ? -23.481 -2.147 18.196 1.00 66.81 258 SER A CA 1
ATOM 2135 C C . SER A 1 258 ? -23.338 -1.664 16.754 1.00 66.81 258 SER A C 1
ATOM 2137 O O . SER A 1 258 ? -23.929 -0.643 16.399 1.00 66.81 258 SER A O 1
ATOM 2139 N N . SER A 1 259 ? -22.601 -2.389 15.905 1.00 69.56 259 SER A N 1
ATOM 2140 C CA . SER A 1 259 ? -22.552 -2.097 14.474 1.00 69.56 259 SER A CA 1
ATOM 2141 C C . SER A 1 259 ? -23.815 -2.606 13.783 1.00 69.56 259 SER A C 1
ATOM 2143 O O . SER A 1 259 ? -24.363 -3.633 14.164 1.00 69.56 259 SER A O 1
ATOM 2145 N N . GLU A 1 260 ? -24.228 -1.938 12.707 1.00 72.75 260 GLU A N 1
ATOM 2146 C CA . GLU A 1 260 ? -25.362 -2.351 11.863 1.00 72.75 260 GLU A CA 1
ATOM 2147 C C . GLU A 1 260 ? -25.216 -3.810 11.391 1.00 72.75 260 GLU A C 1
ATOM 2149 O O . GLU A 1 260 ? -26.091 -4.632 11.631 1.00 72.75 260 GLU A O 1
ATOM 2154 N N . ALA A 1 261 ? -24.026 -4.181 10.907 1.00 73.25 261 ALA A N 1
ATOM 2155 C CA . ALA A 1 261 ? -23.679 -5.570 10.586 1.00 73.25 261 ALA A CA 1
ATOM 2156 C C . ALA A 1 261 ? -23.800 -6.558 11.769 1.00 73.25 261 ALA A C 1
ATOM 2158 O O . ALA A 1 261 ? -24.125 -7.726 11.555 1.00 73.25 261 ALA A O 1
ATOM 2159 N N . ASP A 1 262 ? -23.533 -6.124 13.006 1.00 76.88 262 ASP A N 1
ATOM 2160 C CA . ASP A 1 262 ? -23.654 -6.992 14.184 1.00 76.88 262 ASP A CA 1
ATOM 2161 C C . ASP A 1 262 ? -25.127 -7.203 14.554 1.00 76.88 262 ASP A C 1
ATOM 2163 O O . ASP A 1 262 ? -25.509 -8.298 14.966 1.00 76.88 262 ASP A O 1
ATOM 2167 N N . VAL A 1 263 ? -25.953 -6.163 14.391 1.00 81.56 263 VAL A N 1
ATOM 2168 C CA . VAL A 1 263 ? -27.407 -6.226 14.586 1.00 81.56 263 VAL A CA 1
ATOM 2169 C C . VAL A 1 263 ? -28.032 -7.149 13.544 1.00 81.56 263 VAL A C 1
ATOM 2171 O O . VAL A 1 263 ? -28.769 -8.057 13.920 1.00 81.56 263 VAL A O 1
ATOM 2174 N N . ASP A 1 264 ? -27.660 -7.005 12.272 1.00 84.38 264 ASP A N 1
ATOM 2175 C CA . ASP A 1 264 ? -28.133 -7.877 11.192 1.00 84.38 264 ASP A CA 1
ATOM 2176 C C . ASP A 1 264 ? -27.767 -9.343 11.454 1.00 84.38 264 ASP A C 1
ATOM 2178 O O . ASP A 1 264 ? -28.600 -10.245 11.329 1.00 84.38 264 ASP A O 1
ATOM 2182 N N . LEU A 1 265 ? -26.522 -9.600 11.873 1.00 83.50 265 LEU A N 1
ATOM 2183 C CA . LEU A 1 265 ? -26.068 -10.940 12.240 1.00 83.50 265 LEU A CA 1
ATOM 2184 C C . LEU A 1 265 ? -26.855 -11.489 13.436 1.00 83.50 265 LEU A C 1
ATOM 2186 O O . LEU A 1 265 ? -27.246 -12.656 13.449 1.00 83.50 265 LEU A O 1
ATOM 2190 N N . TYR A 1 266 ? -27.101 -10.656 14.444 1.00 83.75 266 TYR A N 1
ATOM 2191 C CA . TYR A 1 266 ? -27.857 -11.022 15.634 1.00 83.75 266 TYR A CA 1
ATOM 2192 C C . TYR A 1 266 ? -29.330 -11.329 15.326 1.00 83.75 266 TYR A C 1
ATOM 2194 O O . TYR A 1 266 ? -29.913 -12.257 15.901 1.00 83.75 266 TYR A O 1
ATOM 2202 N N . GLU A 1 267 ? -29.935 -10.592 14.396 1.00 87.38 267 GLU A N 1
ATOM 2203 C CA . GLU A 1 267 ? -31.303 -10.827 13.943 1.00 87.38 267 GLU A CA 1
ATOM 2204 C C . GLU A 1 267 ? -31.448 -12.143 13.177 1.00 87.38 267 GLU A C 1
ATOM 2206 O O . GLU A 1 267 ? -32.456 -12.832 13.349 1.00 87.38 267 GLU A O 1
ATOM 2211 N N . GLN A 1 268 ? -30.416 -12.545 12.430 1.00 90.00 268 GLN A N 1
ATOM 2212 C CA . GLN A 1 268 ? -30.362 -13.836 11.738 1.00 90.00 268 GLN A CA 1
ATOM 2213 C C . GLN A 1 268 ? -30.229 -15.036 12.693 1.00 90.00 268 GLN A C 1
ATOM 2215 O O . GLN A 1 268 ? -30.514 -16.171 12.300 1.00 90.00 268 GLN A O 1
ATOM 2220 N N . LEU A 1 269 ? -29.821 -14.827 13.952 1.00 89.69 269 LEU A N 1
ATOM 2221 C CA . LEU A 1 269 ? -29.689 -15.918 14.919 1.00 89.69 269 LEU A CA 1
ATOM 2222 C C . LEU A 1 269 ? -31.059 -16.457 15.375 1.00 89.69 269 LEU A C 1
ATOM 2224 O O . LEU A 1 269 ? -31.956 -15.672 15.711 1.00 89.69 269 LEU A O 1
ATOM 2228 N N . PRO A 1 270 ? -31.202 -17.793 15.521 1.00 94.00 270 PRO A N 1
ATOM 2229 C CA . PRO A 1 270 ? -32.361 -18.411 16.155 1.00 94.00 270 PRO A CA 1
ATOM 2230 C C . PRO A 1 270 ? -32.618 -17.850 17.558 1.00 94.00 270 PRO A C 1
ATOM 2232 O O . PRO A 1 270 ? -31.687 -17.674 18.350 1.00 94.00 270 PRO A O 1
ATOM 2235 N N . GLY A 1 271 ? -33.894 -17.663 17.914 1.00 91.31 271 GLY A N 1
ATOM 2236 C CA . GLY A 1 271 ? -34.292 -17.055 19.191 1.00 91.31 271 GLY A CA 1
ATOM 2237 C C . GLY A 1 271 ? -33.688 -17.727 20.431 1.00 91.31 271 GLY A C 1
ATOM 2238 O O . GLY A 1 271 ? -33.338 -17.046 21.387 1.00 91.31 271 GLY A O 1
ATOM 2239 N N . LYS A 1 272 ? -33.461 -19.047 20.397 1.00 91.62 272 LYS A N 1
ATOM 2240 C CA . LYS A 1 272 ? -32.807 -19.773 21.497 1.00 91.62 272 LYS A CA 1
ATOM 2241 C C . LYS A 1 272 ? -31.361 -19.315 21.733 1.00 91.62 272 LYS A C 1
ATOM 2243 O O . LYS A 1 272 ? -30.981 -19.064 22.873 1.00 91.62 272 LYS A O 1
ATOM 2248 N N . ILE A 1 273 ? -30.574 -19.179 20.664 1.00 88.75 273 ILE A N 1
ATOM 2249 C CA . ILE A 1 273 ? -29.167 -18.746 20.736 1.00 88.75 273 ILE A C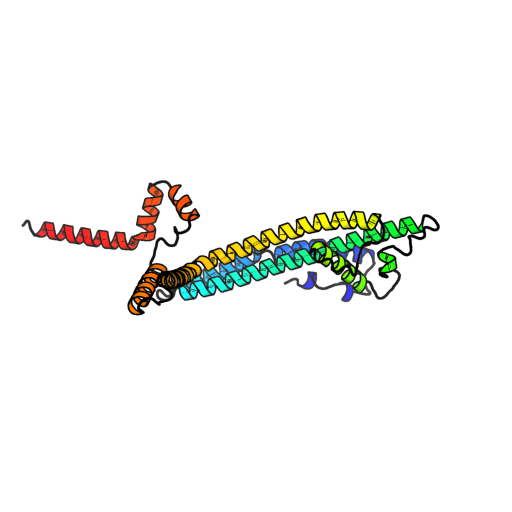A 1
ATOM 2250 C C . ILE A 1 273 ? -29.104 -17.298 21.222 1.00 88.75 273 ILE A C 1
ATOM 2252 O O . ILE A 1 273 ? -28.291 -16.951 22.074 1.00 88.75 273 ILE A O 1
ATOM 2256 N N . ARG A 1 274 ? -30.034 -16.473 20.739 1.00 88.56 274 ARG A N 1
ATOM 2257 C CA . ARG A 1 274 ? -30.209 -15.089 21.173 1.00 88.56 274 ARG A CA 1
ATOM 2258 C C . ARG A 1 274 ? -30.386 -14.975 22.690 1.00 88.56 274 ARG A C 1
ATOM 2260 O O . ARG A 1 274 ? -29.685 -14.207 23.347 1.00 88.56 274 ARG A O 1
ATOM 2267 N N . THR A 1 275 ? -31.291 -15.775 23.253 1.00 88.44 275 THR A N 1
ATOM 2268 C CA . THR A 1 275 ? -31.531 -15.816 24.699 1.00 88.44 275 THR A CA 1
ATOM 2269 C C . THR A 1 275 ? -30.309 -16.313 25.466 1.00 88.44 275 THR A C 1
ATOM 2271 O O . THR A 1 275 ? -29.973 -15.732 26.494 1.00 88.44 275 THR A O 1
ATOM 2274 N N . GLU A 1 276 ? -29.610 -17.339 24.975 1.00 88.25 276 GLU A N 1
ATOM 2275 C CA . GLU A 1 276 ? -28.390 -17.835 25.626 1.00 88.25 276 GLU A CA 1
ATOM 2276 C C . GLU A 1 276 ? -27.277 -16.782 25.666 1.00 88.25 276 GLU A C 1
ATOM 2278 O O . GLU A 1 276 ? -26.655 -16.609 26.714 1.00 88.25 276 GLU A O 1
ATOM 2283 N N . ILE A 1 277 ? -27.062 -16.028 24.582 1.00 85.50 277 ILE A N 1
ATOM 2284 C CA . ILE A 1 277 ? -26.077 -14.934 24.550 1.00 85.50 277 ILE A CA 1
ATOM 2285 C C . ILE A 1 277 ? -26.401 -13.889 25.626 1.00 85.50 277 ILE A C 1
ATOM 2287 O O . ILE A 1 277 ? -25.517 -13.469 26.374 1.00 85.50 277 ILE A O 1
ATOM 2291 N N . TYR A 1 278 ? -27.668 -13.499 25.766 1.00 84.69 278 TYR A N 1
ATOM 2292 C CA . TYR A 1 278 ? -28.057 -12.510 26.771 1.00 84.69 278 TYR A CA 1
ATOM 2293 C C . TYR A 1 278 ? -27.972 -13.052 28.200 1.00 84.69 278 TYR A C 1
ATOM 2295 O O . TYR A 1 278 ? -27.387 -12.407 29.068 1.00 84.69 278 TYR A O 1
ATOM 2303 N N . VAL A 1 279 ? -28.530 -14.233 28.457 1.00 85.06 279 VAL A N 1
ATOM 2304 C CA . VAL A 1 279 ? -28.693 -14.773 29.815 1.00 85.06 279 VAL A CA 1
ATOM 2305 C C . VAL A 1 279 ? -27.398 -15.385 30.343 1.00 85.06 279 VAL A C 1
ATOM 2307 O O . VAL A 1 279 ? -27.023 -15.130 31.486 1.00 85.06 279 VAL A O 1
ATOM 2310 N N . ASN A 1 280 ? -26.703 -16.177 29.526 1.00 82.75 280 ASN A N 1
ATOM 2311 C CA . ASN A 1 280 ? -25.564 -16.980 29.973 1.00 82.75 280 ASN A CA 1
ATOM 2312 C C . ASN A 1 280 ? -24.213 -16.297 29.744 1.00 82.75 280 ASN A C 1
ATOM 2314 O O . ASN A 1 280 ? -23.233 -16.711 30.366 1.00 82.75 280 ASN A O 1
ATOM 2318 N N . TYR A 1 281 ? -24.150 -15.270 28.890 1.00 81.62 281 TYR A N 1
ATOM 2319 C CA . TYR A 1 281 ? -22.912 -14.551 28.584 1.00 81.62 281 TYR A CA 1
ATOM 2320 C C . TYR A 1 281 ? -22.974 -13.080 29.016 1.00 81.62 281 TYR A C 1
ATOM 2322 O O . TYR A 1 281 ? -22.337 -12.716 30.002 1.00 81.62 281 TYR A O 1
ATOM 2330 N N . LEU A 1 282 ? -23.784 -12.243 28.357 1.00 82.12 282 LEU A N 1
ATOM 2331 C CA . LEU A 1 282 ? -23.797 -10.790 28.592 1.00 82.12 282 LEU A CA 1
ATOM 2332 C C . LEU A 1 282 ? -24.265 -10.412 30.008 1.00 82.12 282 LEU A C 1
ATOM 2334 O O . LEU A 1 282 ? -23.645 -9.590 30.684 1.00 82.12 282 LEU A O 1
ATOM 2338 N N . PHE A 1 283 ? -25.349 -11.017 30.493 1.00 86.81 283 PHE A N 1
ATOM 2339 C CA . PHE A 1 283 ? -26.004 -10.637 31.751 1.00 86.81 283 PHE A CA 1
ATOM 2340 C C . PHE A 1 283 ? -25.979 -11.739 32.812 1.00 86.81 283 PHE A C 1
ATOM 2342 O O . PHE A 1 283 ? -26.763 -11.699 33.759 1.00 86.81 283 PHE A O 1
ATOM 2349 N N . LYS A 1 284 ? -25.038 -12.686 32.721 1.00 84.31 284 LYS A N 1
ATOM 2350 C CA . LYS A 1 284 ? -24.925 -13.817 33.657 1.00 84.31 284 LYS A CA 1
ATOM 2351 C C . LYS A 1 284 ? -24.906 -13.387 35.126 1.00 84.31 284 LYS A C 1
ATOM 2353 O O . LYS A 1 284 ? -25.629 -13.947 35.948 1.00 84.31 284 LYS A O 1
ATOM 2358 N N . ASP A 1 285 ? -24.112 -12.372 35.461 1.00 82.12 285 ASP A N 1
ATOM 2359 C CA . ASP A 1 285 ? -24.026 -11.867 36.836 1.00 82.12 285 ASP A CA 1
ATOM 2360 C C . ASP A 1 285 ? -25.326 -11.237 37.314 1.00 82.12 285 ASP A C 1
ATOM 2362 O O . ASP A 1 285 ? -25.746 -11.485 38.443 1.00 82.12 285 ASP A O 1
ATOM 2366 N N . PHE A 1 286 ? -25.981 -10.465 36.444 1.00 85.12 286 PHE A N 1
ATOM 2367 C CA . PHE A 1 286 ? -27.280 -9.881 36.749 1.00 85.12 286 PHE A CA 1
ATOM 2368 C C . PHE A 1 286 ? -28.307 -10.983 36.999 1.00 85.12 286 PHE A C 1
ATOM 2370 O O . PHE A 1 286 ? -28.978 -10.958 38.023 1.00 85.12 286 PHE A O 1
ATOM 2377 N N . MET A 1 287 ? -28.371 -11.993 36.130 1.00 85.12 287 MET A N 1
ATOM 2378 C CA . MET A 1 287 ? -29.294 -13.119 36.278 1.00 85.12 287 MET A CA 1
ATOM 2379 C C . MET A 1 287 ? -29.030 -13.917 37.558 1.00 85.12 287 MET A C 1
ATOM 2381 O O . MET A 1 287 ? -29.973 -14.312 38.242 1.00 85.12 287 MET A O 1
ATOM 2385 N N . ARG A 1 288 ? -27.760 -14.098 37.939 1.00 84.06 288 ARG A N 1
ATOM 2386 C CA . ARG A 1 288 ? -27.367 -14.726 39.209 1.00 84.06 288 ARG A CA 1
ATOM 2387 C C . ARG A 1 288 ? -27.837 -13.913 40.418 1.00 84.06 288 ARG A C 1
ATOM 2389 O O . ARG A 1 288 ? -28.448 -14.472 41.325 1.00 84.06 288 ARG A O 1
ATOM 2396 N N . ILE A 1 289 ? -27.573 -12.607 40.433 1.00 84.75 289 ILE A N 1
ATOM 2397 C CA . ILE A 1 289 ? -27.975 -11.712 41.531 1.00 84.75 289 ILE A CA 1
ATOM 2398 C C . ILE A 1 289 ? -29.500 -11.618 41.617 1.00 84.75 289 ILE A C 1
ATOM 2400 O O . ILE A 1 289 ? -30.062 -11.727 42.703 1.00 84.75 289 ILE A O 1
ATOM 2404 N N . PHE A 1 290 ? -30.171 -11.466 40.478 1.00 86.19 290 PHE A N 1
ATOM 2405 C CA . PHE A 1 290 ? -31.622 -11.388 40.384 1.00 86.19 290 PHE A CA 1
ATOM 2406 C C . PHE A 1 290 ? -32.289 -12.674 40.883 1.00 86.19 290 PHE A C 1
ATOM 2408 O O . PHE A 1 290 ? -33.213 -12.610 41.689 1.00 86.19 290 PHE A O 1
ATOM 2415 N N . SER A 1 291 ? -31.776 -13.842 40.482 1.00 83.75 291 SER A N 1
ATOM 2416 C CA . SER A 1 291 ? -32.244 -15.140 40.984 1.00 83.75 291 SER A CA 1
ATOM 2417 C C . SER A 1 291 ? -32.087 -15.248 42.504 1.00 83.75 291 SER A C 1
ATOM 2419 O O . SER A 1 291 ? -33.035 -15.600 43.203 1.00 83.75 291 SER A O 1
ATOM 2421 N N . ASN A 1 292 ? -30.927 -14.860 43.044 1.00 81.88 292 ASN A N 1
ATOM 2422 C CA . ASN A 1 292 ? -30.693 -14.863 44.489 1.00 81.88 292 ASN A CA 1
ATOM 2423 C C . ASN A 1 292 ? -31.651 -13.921 45.235 1.00 81.88 292 ASN A C 1
ATOM 2425 O O . ASN A 1 292 ? -32.197 -14.301 46.270 1.00 81.88 292 ASN A O 1
ATOM 2429 N N . LEU A 1 293 ? -31.892 -12.721 44.702 1.00 84.62 293 LEU A N 1
ATOM 2430 C CA . LEU A 1 293 ? -32.814 -11.743 45.279 1.00 84.62 293 LEU A CA 1
ATOM 2431 C C . LEU A 1 293 ? -34.265 -12.253 45.281 1.00 84.62 293 LEU A C 1
ATOM 2433 O O . LEU A 1 293 ? -34.958 -12.146 46.291 1.00 84.62 293 LEU A O 1
ATOM 2437 N N . MET A 1 294 ? -34.711 -12.861 44.181 1.00 80.38 294 MET A N 1
ATOM 2438 C CA . MET A 1 294 ? -36.052 -13.444 44.080 1.00 80.38 294 MET A CA 1
ATOM 2439 C C . MET A 1 294 ? -36.229 -14.651 45.011 1.00 80.38 294 MET A C 1
ATOM 2441 O O . MET A 1 294 ? -37.259 -14.772 45.675 1.00 80.38 294 MET A O 1
ATOM 2445 N N . ASN A 1 295 ? -35.211 -15.506 45.131 1.00 78.00 295 ASN A N 1
ATOM 2446 C CA . ASN A 1 295 ? -35.238 -16.652 46.043 1.00 78.00 295 ASN A CA 1
ATOM 2447 C C . ASN A 1 295 ? -35.255 -16.221 47.523 1.00 78.00 295 ASN A C 1
ATOM 2449 O O . ASN A 1 295 ? -35.948 -16.836 48.333 1.00 78.00 295 ASN A O 1
ATOM 2453 N N . LEU A 1 296 ? -34.560 -15.132 47.875 1.00 61.31 296 LEU A N 1
ATOM 2454 C CA . LEU A 1 296 ? -34.614 -14.521 49.211 1.00 61.31 296 LEU A CA 1
ATOM 2455 C C . LEU A 1 296 ? -36.004 -13.957 49.542 1.00 61.31 296 LEU A C 1
ATOM 2457 O O . LEU A 1 296 ? -36.468 -14.074 50.676 1.00 61.31 296 LEU A O 1
ATOM 2461 N N . HIS A 1 297 ? -36.695 -13.372 48.563 1.00 57.47 297 HIS A N 1
ATOM 2462 C CA . HIS A 1 297 ? -38.048 -12.853 48.767 1.00 57.47 297 HIS A CA 1
ATOM 2463 C C . HIS A 1 297 ? -39.081 -13.976 48.971 1.00 57.47 297 HIS A C 1
ATOM 2465 O O . HIS A 1 297 ? -39.978 -13.860 49.809 1.00 57.47 297 HIS A O 1
ATOM 2471 N N . MET A 1 298 ? -38.916 -15.099 48.267 1.00 57.38 298 MET A N 1
ATOM 2472 C CA . MET A 1 298 ? -39.793 -16.268 48.392 1.00 57.38 298 MET A CA 1
ATOM 2473 C C . MET A 1 298 ? -39.645 -16.990 49.742 1.00 57.38 298 MET A C 1
ATOM 2475 O O . MET A 1 298 ? -40.637 -17.512 50.251 1.00 57.38 298 MET A O 1
ATOM 2479 N N . SER A 1 299 ? -38.464 -16.987 50.376 1.00 54.62 299 SER A N 1
ATOM 2480 C CA . SER A 1 299 ? -38.287 -17.626 51.695 1.00 54.62 299 SER A CA 1
ATOM 2481 C C . SER A 1 299 ? -38.955 -16.842 52.836 1.00 54.62 299 SER A C 1
ATOM 2483 O O . SER A 1 299 ? -39.496 -17.438 53.770 1.00 54.62 299 SER A O 1
ATOM 2485 N N . HIS A 1 300 ? -39.017 -15.510 52.734 1.00 52.97 300 HIS A N 1
ATOM 2486 C CA . HIS A 1 300 ? -39.645 -14.654 53.747 1.00 52.97 300 HIS A CA 1
ATOM 2487 C C . HIS A 1 300 ? -41.178 -14.772 53.799 1.00 52.97 300 HIS A C 1
ATOM 2489 O O . HIS A 1 300 ? -41.775 -14.530 54.850 1.00 52.97 300 HIS A O 1
ATOM 2495 N N . HIS A 1 301 ? -41.827 -15.171 52.701 1.00 51.56 301 HIS A N 1
ATOM 2496 C CA . HIS A 1 301 ? -43.276 -15.393 52.670 1.00 51.56 301 HIS A CA 1
ATOM 2497 C C . HIS A 1 301 ? -43.709 -16.742 53.258 1.00 51.56 301 HIS A C 1
ATOM 2499 O O . HIS A 1 301 ? -44.862 -16.874 53.669 1.00 51.56 301 HIS A O 1
ATOM 2505 N N . VAL A 1 302 ? -42.797 -17.712 53.370 1.00 52.47 302 VAL A N 1
ATOM 2506 C CA . VAL A 1 302 ? -43.085 -19.014 53.992 1.00 52.47 302 VAL A CA 1
ATOM 2507 C C . VAL A 1 302 ? -43.088 -18.912 55.525 1.00 52.47 302 VAL A C 1
ATOM 2509 O O . VAL A 1 302 ? -43.901 -19.557 56.175 1.00 52.47 302 VAL A O 1
ATOM 2512 N N . TYR A 1 303 ? -42.285 -18.019 56.113 1.00 47.56 303 TYR A N 1
ATOM 2513 C CA . TYR A 1 303 ? -42.204 -17.845 57.574 1.00 47.56 303 TYR A CA 1
ATOM 2514 C C . TYR A 1 303 ? -43.298 -16.965 58.206 1.00 47.56 303 TYR A C 1
ATOM 2516 O O . TYR A 1 303 ? -43.362 -16.863 59.425 1.00 47.56 303 TYR A O 1
ATOM 2524 N N . LYS A 1 304 ? -44.176 -16.335 57.414 1.00 46.22 304 LYS A N 1
ATOM 2525 C CA . LYS A 1 304 ? -45.330 -15.559 57.923 1.00 46.22 304 LYS A CA 1
ATOM 2526 C C . LYS A 1 304 ? -46.655 -16.336 57.926 1.00 46.22 304 LYS A C 1
ATOM 2528 O O . LYS A 1 304 ? -47.704 -15.749 58.175 1.00 46.22 304 LYS A O 1
ATOM 2533 N N . ARG A 1 305 ? -46.615 -17.640 57.637 1.00 45.25 305 ARG A N 1
ATOM 2534 C CA . ARG A 1 305 ? -47.749 -18.568 57.765 1.00 45.25 305 ARG A CA 1
ATOM 2535 C C . ARG A 1 305 ? -47.370 -19.753 58.658 1.00 45.25 305 ARG A C 1
ATOM 2537 O O . ARG A 1 305 ? -47.401 -20.895 58.211 1.00 45.25 305 ARG A O 1
ATOM 2544 N N . GLN A 1 306 ? -46.991 -19.467 59.897 1.00 38.53 306 GLN A N 1
ATOM 2545 C CA . GLN A 1 306 ? -47.084 -20.390 61.028 1.00 38.53 306 GLN A CA 1
ATOM 2546 C C . GLN A 1 306 ? -47.580 -19.600 62.230 1.00 38.53 306 GLN A C 1
ATOM 2548 O O . GLN A 1 306 ? -47.144 -18.435 62.369 1.00 38.53 306 GLN A O 1
#

Secondary structure (DSSP, 8-state):
--GGGTS-GGGT-TTT--HHHHHHHHHHHHHHHHHHHHHT-HHHHHHHHHHHHHHHHHHHTT-HHHHT-HHHHHHHHHHHHHHHHHHHHHHHHHHHHHHHHHHHHHHHHHHHHHHHHHHHSS--GGGTT-HHHHTT--TT-TT-HHHHHHHHHHHHHHHHTT---SSS---SHHHHHHHHHHHHHHHHHHHHHHHHHHHHHHHHHHHHHHHHHHHHHHHHHHHHHHHTTTPPPPHHHHHHHHHHHHHHHHH-GGGGG-SHHHHHHHHHS-HHHHHHIIIIIITHHHHHHHHHHHHHHHHHHHTT--